Protein AF-E0D4A3-F1 (afdb_monomer_lite)

Radius of gyration: 27.02 Å; chains: 1; bounding box: 74×38×60 Å

Organism: Pseudomonas putida (NCBI:txid303)

Sequence (222 aa):
MMAALLAGIVIAAAGAGDAGIAAIAGTQAAAIQEQRRFSRQNEQEADRIGILNLEKAGYDPRSMPTMFERLGRQYRFDAKPPEFLLTHPVTESRIADTRNRAEQAPQGGIEDTLRYQLIRTRVQLIYEETPGLGAKRFRALLEENPKNDAARYGLAIAQIKGGQLNEARENLKPLLAKAPNEIIYNLAQVDLDITNNRLPDAQSRVDRMLTQYPGNYPLNQV

Foldseek 3Di:
DVVQLVVLVVCCVVVPVVSSVVSNVVVVVVVVVVVVVVLVVVLLVCLVVVLVVCVVVQAQLLLVLVVLVVLCVVCVPPPDRPPCCVSNPRDPVSSVSSNVVSVVGDPDGDHDDLVNLLVVLVVVVVPDPQLVVQLVVLVVVCVVPVPNLSSLSSNLLSCLVVVVLVSSCVSLVVVCVVPVLPVSSLLSVLSSCVSVVVNVVSVVSLVVNCVVVVPDPSSVVD

InterPro domains:
  IPR001915 Peptidase M48 [PF01435] (7-101)
  IPR011990 Tetratricopeptide-like helical domain superfamily [G3DSA:1.25.40.10] (134-221)
  IPR011990 Tetratricopeptide-like helical domain superfamily [SSF48452] (137-217)
  IPR051156 Mitochondrial and Outer Membrane Metalloprotease [PTHR22726] (16-105)

Structure (mmCIF, N/CA/C/O backbone):
data_AF-E0D4A3-F1
#
_entry.id   AF-E0D4A3-F1
#
loop_
_atom_site.group_PDB
_atom_site.id
_atom_site.type_symbol
_atom_site.label_atom_id
_atom_site.label_alt_id
_atom_site.label_comp_id
_atom_site.label_asym_id
_atom_site.label_entity_id
_atom_site.label_seq_id
_atom_site.pdbx_PDB_ins_code
_atom_site.Cartn_x
_atom_site.Cartn_y
_atom_site.Cartn_z
_atom_site.occupancy
_atom_site.B_iso_or_equiv
_atom_site.auth_seq_id
_atom_site.auth_comp_id
_atom_site.auth_asym_id
_atom_site.auth_atom_id
_atom_site.pdbx_PDB_model_num
ATOM 1 N N . MET A 1 1 ? 30.315 -17.701 -29.530 1.00 60.03 1 MET A N 1
ATOM 2 C CA . MET A 1 1 ? 31.396 -17.512 -28.534 1.00 60.03 1 MET A CA 1
ATOM 3 C C . MET A 1 1 ? 32.562 -18.471 -28.739 1.00 60.03 1 MET A C 1
ATOM 5 O O . MET A 1 1 ? 33.635 -17.977 -29.039 1.00 60.03 1 MET A O 1
ATOM 9 N N . MET A 1 2 ? 32.370 -19.796 -28.662 1.00 59.16 2 MET A N 1
ATOM 10 C CA . MET A 1 2 ? 33.451 -20.798 -28.798 1.00 59.16 2 MET A CA 1
ATOM 11 C C . MET A 1 2 ? 34.352 -20.596 -30.031 1.00 59.16 2 MET A C 1
ATOM 13 O O . MET A 1 2 ? 35.559 -20.468 -29.882 1.00 59.16 2 MET A O 1
ATOM 17 N N . ALA A 1 3 ? 33.784 -20.466 -31.235 1.00 63.41 3 ALA A N 1
ATOM 18 C CA . ALA A 1 3 ? 34.570 -20.280 -32.463 1.00 63.41 3 ALA A CA 1
ATOM 19 C C . ALA A 1 3 ? 35.391 -18.973 -32.488 1.00 63.41 3 ALA A C 1
ATOM 21 O O . ALA A 1 3 ? 36.498 -18.944 -33.015 1.00 63.41 3 ALA A O 1
ATOM 22 N N . ALA A 1 4 ? 34.871 -17.900 -31.886 1.00 60.81 4 ALA A N 1
ATOM 23 C CA . ALA A 1 4 ? 35.531 -16.595 -31.865 1.00 60.81 4 ALA A CA 1
ATOM 24 C C . ALA A 1 4 ? 36.626 -16.514 -30.781 1.00 60.81 4 ALA A C 1
ATOM 26 O O . ALA A 1 4 ? 37.665 -15.899 -30.999 1.00 60.81 4 ALA A O 1
ATOM 27 N N . LEU A 1 5 ? 36.426 -17.202 -29.650 1.00 64.06 5 LEU A N 1
ATOM 28 C CA . LEU A 1 5 ? 37.450 -17.427 -28.623 1.00 64.06 5 LEU A CA 1
ATOM 29 C C . LEU A 1 5 ? 38.605 -18.275 -29.167 1.00 64.06 5 LEU A C 1
ATOM 31 O O . LEU A 1 5 ? 39.764 -17.913 -28.992 1.00 64.06 5 LEU A O 1
ATOM 35 N N . LEU A 1 6 ? 38.292 -19.357 -29.886 1.00 64.12 6 LEU A N 1
ATOM 36 C CA . LEU A 1 6 ? 39.290 -20.211 -30.534 1.00 64.12 6 LEU A CA 1
ATOM 37 C C . LEU A 1 6 ? 40.095 -19.442 -31.590 1.00 64.12 6 LEU A C 1
ATOM 39 O O . LEU A 1 6 ? 41.318 -19.537 -31.604 1.00 64.12 6 LEU A O 1
ATOM 43 N N . ALA A 1 7 ? 39.441 -18.617 -32.414 1.00 63.53 7 ALA A N 1
ATOM 44 C CA . ALA A 1 7 ? 40.128 -17.747 -33.369 1.00 63.53 7 ALA A CA 1
ATOM 45 C C . ALA A 1 7 ? 41.047 -16.718 -32.677 1.00 63.53 7 ALA A C 1
ATOM 47 O O . ALA A 1 7 ? 42.171 -16.502 -33.127 1.00 63.53 7 ALA A O 1
ATOM 48 N N . GLY A 1 8 ? 40.613 -16.128 -31.555 1.00 60.53 8 GLY A N 1
ATOM 49 C CA . GLY A 1 8 ? 41.430 -15.203 -30.760 1.00 60.53 8 GLY A CA 1
ATOM 50 C C . GLY A 1 8 ? 42.669 -15.859 -30.137 1.00 60.53 8 GLY A C 1
ATOM 51 O O . GLY A 1 8 ? 43.749 -15.271 -30.157 1.00 60.53 8 GLY A O 1
ATOM 52 N N . ILE A 1 9 ? 42.541 -17.101 -29.658 1.00 64.50 9 ILE A N 1
ATOM 53 C CA . ILE A 1 9 ? 43.657 -17.898 -29.118 1.00 64.50 9 ILE A CA 1
ATOM 54 C C . ILE A 1 9 ? 44.675 -18.243 -30.218 1.00 64.50 9 ILE A C 1
ATOM 56 O O . ILE A 1 9 ? 45.879 -18.147 -29.992 1.00 64.50 9 ILE A O 1
ATOM 60 N N . VAL A 1 10 ? 44.210 -18.589 -31.423 1.00 65.88 10 VAL A N 1
ATOM 61 C CA . VAL A 1 10 ? 45.083 -18.898 -32.571 1.00 65.88 10 VAL A CA 1
ATOM 62 C C . VAL A 1 10 ? 45.881 -17.667 -33.027 1.00 65.88 10 VAL A C 1
ATOM 64 O O . VAL A 1 10 ? 47.073 -17.784 -33.301 1.00 65.88 10 VAL A O 1
ATOM 67 N N . ILE A 1 11 ? 45.268 -16.478 -33.047 1.00 62.22 11 ILE A N 1
ATOM 68 C CA . ILE A 1 11 ? 45.948 -15.213 -33.391 1.00 62.22 11 ILE A CA 1
ATOM 69 C C . ILE A 1 11 ? 46.976 -14.819 -32.315 1.00 62.22 11 ILE A C 1
ATOM 71 O O . ILE A 1 11 ? 48.071 -14.369 -32.650 1.00 62.22 11 ILE A O 1
ATOM 75 N N . ALA A 1 12 ? 46.662 -15.043 -31.032 1.00 59.94 12 ALA A N 1
ATOM 76 C CA . ALA A 1 12 ? 47.594 -14.814 -29.924 1.00 59.94 12 ALA A CA 1
ATOM 77 C C . ALA A 1 12 ? 48.830 -15.731 -30.006 1.00 59.94 12 ALA A C 1
ATOM 79 O O . ALA A 1 12 ? 49.953 -15.285 -29.777 1.00 59.94 12 ALA A O 1
ATOM 80 N N . ALA A 1 13 ? 48.628 -17.002 -30.374 1.00 62.53 13 ALA A N 1
ATOM 81 C CA . ALA A 1 13 ? 49.691 -17.997 -30.512 1.00 62.53 13 ALA A CA 1
ATOM 82 C C . ALA A 1 13 ? 50.597 -17.767 -31.740 1.00 62.53 13 ALA A C 1
ATOM 84 O O . ALA A 1 13 ? 51.734 -18.233 -31.752 1.00 62.53 13 ALA A O 1
ATOM 85 N N . ALA A 1 14 ? 50.132 -17.023 -32.751 1.00 67.38 14 ALA A N 1
ATOM 86 C CA . ALA A 1 14 ? 50.875 -16.716 -33.978 1.00 67.38 14 ALA A CA 1
ATOM 87 C C . ALA A 1 14 ? 51.889 -15.554 -33.842 1.00 67.38 14 ALA A C 1
ATOM 89 O O . ALA A 1 14 ? 52.404 -15.065 -34.845 1.00 67.38 14 ALA A O 1
ATOM 90 N N . GLY A 1 15 ? 52.184 -15.096 -32.618 1.00 55.50 15 GLY A N 1
ATOM 91 C CA . GLY A 1 15 ? 53.182 -14.049 -32.347 1.00 55.50 15 GLY A CA 1
ATOM 92 C C . GLY A 1 15 ? 52.637 -12.617 -32.336 1.00 55.50 15 GLY A C 1
ATOM 93 O O . GLY A 1 15 ? 53.393 -11.679 -32.099 1.00 55.50 15 GLY A O 1
ATOM 94 N N . ALA A 1 16 ? 51.328 -12.435 -32.524 1.00 60.81 16 ALA A N 1
ATOM 95 C CA . ALA A 1 16 ? 50.646 -11.147 -32.421 1.00 60.81 16 ALA A CA 1
ATOM 96 C C . ALA A 1 16 ? 49.893 -11.043 -31.080 1.00 60.81 16 ALA A C 1
ATOM 98 O O . ALA A 1 16 ? 48.663 -10.968 -31.050 1.00 60.81 16 ALA A O 1
ATOM 99 N N . GLY A 1 17 ? 50.632 -11.078 -29.963 1.00 62.56 17 GLY A N 1
ATOM 100 C CA . GLY A 1 17 ? 50.074 -11.124 -28.601 1.00 62.56 17 GLY A CA 1
ATOM 101 C C . GLY A 1 17 ? 49.025 -10.039 -28.329 1.00 62.56 17 GLY A C 1
ATOM 102 O O . GLY A 1 17 ? 47.932 -10.347 -27.854 1.00 62.56 17 GLY A O 1
ATOM 103 N N . ASP A 1 18 ? 49.297 -8.802 -28.749 1.00 67.88 18 ASP A N 1
ATOM 104 C CA . ASP A 1 18 ? 48.366 -7.676 -28.594 1.00 67.88 18 ASP A CA 1
ATOM 105 C C . ASP A 1 18 ? 47.103 -7.828 -29.461 1.00 67.88 18 ASP A C 1
ATOM 107 O O . ASP A 1 18 ? 45.998 -7.512 -29.018 1.00 67.88 18 ASP A O 1
ATOM 111 N N . ALA A 1 19 ? 47.231 -8.378 -30.675 1.00 67.00 19 ALA A N 1
ATOM 112 C CA . ALA A 1 19 ? 46.098 -8.619 -31.572 1.00 67.00 19 ALA A CA 1
ATOM 113 C C . ALA A 1 19 ? 45.211 -9.779 -31.085 1.00 67.00 19 ALA A C 1
ATOM 115 O O . ALA A 1 19 ? 43.986 -9.723 -31.205 1.00 67.00 19 ALA A O 1
ATOM 116 N N . GLY A 1 20 ? 45.813 -10.811 -30.491 1.00 66.81 20 GLY A N 1
ATOM 117 C CA . GLY A 1 20 ? 45.099 -11.921 -29.865 1.00 66.81 20 GLY A CA 1
ATOM 118 C C . GLY A 1 20 ? 44.336 -11.504 -28.605 1.00 66.81 20 GLY A C 1
ATOM 119 O O . GLY A 1 20 ? 43.162 -11.848 -28.452 1.00 66.81 20 GLY A O 1
ATOM 120 N N . ILE A 1 21 ? 44.955 -10.690 -27.739 1.00 73.94 21 ILE A N 1
ATOM 121 C CA . ILE A 1 21 ? 44.292 -10.103 -26.562 1.00 73.94 21 ILE A CA 1
ATOM 122 C C . ILE A 1 21 ? 43.148 -9.176 -26.995 1.00 73.94 21 ILE A C 1
ATOM 124 O O . ILE A 1 21 ? 42.049 -9.271 -26.447 1.00 73.94 21 ILE A O 1
ATOM 128 N N . ALA A 1 22 ? 43.353 -8.338 -28.017 1.00 74.50 22 ALA A N 1
ATOM 129 C CA . ALA A 1 22 ? 42.305 -7.478 -28.567 1.00 74.50 22 ALA A CA 1
ATOM 130 C C . ALA A 1 22 ? 41.132 -8.283 -29.157 1.00 74.50 22 ALA A C 1
ATOM 132 O O . ALA A 1 22 ? 39.973 -7.927 -28.940 1.00 74.50 22 ALA A O 1
ATOM 133 N N . ALA A 1 23 ? 41.400 -9.402 -29.839 1.00 75.75 23 ALA A N 1
ATOM 134 C CA . ALA A 1 23 ? 40.361 -10.295 -30.350 1.00 75.75 23 ALA A CA 1
ATOM 135 C C . ALA A 1 23 ? 39.565 -10.972 -29.215 1.00 75.75 23 ALA A C 1
ATOM 137 O O . ALA A 1 23 ? 38.334 -11.037 -29.263 1.00 75.75 23 ALA A O 1
ATOM 138 N N . ILE A 1 24 ? 40.232 -11.428 -28.152 1.00 76.81 24 ILE A N 1
ATOM 139 C CA . ILE A 1 24 ? 39.567 -12.020 -26.979 1.00 76.81 24 ILE A CA 1
ATOM 140 C C . ILE A 1 24 ? 38.740 -10.966 -26.223 1.00 76.81 24 ILE A C 1
ATOM 142 O O . ILE A 1 24 ? 37.591 -11.220 -25.861 1.00 76.81 24 ILE A O 1
ATOM 146 N N . ALA A 1 25 ? 39.273 -9.760 -26.021 1.00 80.75 25 ALA A N 1
ATOM 147 C CA . ALA A 1 25 ? 38.533 -8.658 -25.408 1.00 80.75 25 ALA A CA 1
ATOM 148 C C . ALA A 1 25 ? 37.323 -8.242 -26.264 1.00 80.75 25 ALA A C 1
ATOM 150 O O . ALA A 1 25 ? 36.222 -8.074 -25.741 1.00 80.75 25 ALA A O 1
ATOM 151 N N . GLY A 1 26 ? 37.495 -8.154 -27.586 1.00 81.75 26 GLY A N 1
ATOM 152 C CA . GLY A 1 26 ? 36.428 -7.821 -28.530 1.00 81.75 26 GLY A CA 1
ATOM 153 C C . GLY A 1 26 ? 35.308 -8.863 -28.561 1.00 81.75 26 GLY A C 1
ATOM 154 O O . GLY A 1 26 ? 34.131 -8.507 -28.583 1.00 81.75 26 GLY A O 1
ATOM 155 N N . THR A 1 27 ? 35.644 -10.153 -28.495 1.00 80.62 27 THR A N 1
ATOM 156 C CA . THR A 1 27 ? 34.644 -11.236 -28.466 1.00 80.62 27 THR A CA 1
ATOM 157 C C . THR A 1 27 ? 33.882 -11.301 -27.146 1.00 80.62 27 THR A C 1
ATOM 159 O O . THR A 1 27 ? 32.666 -11.503 -27.164 1.00 80.62 27 THR A O 1
ATOM 162 N N . GLN A 1 28 ? 34.549 -11.066 -26.012 1.00 81.25 28 GLN A N 1
ATOM 163 C CA . GLN A 1 28 ? 33.883 -10.927 -24.713 1.00 81.25 28 GLN A CA 1
ATOM 164 C C . GLN A 1 28 ? 32.967 -9.700 -24.679 1.00 81.25 28 GLN A C 1
ATOM 166 O O . GLN A 1 28 ? 31.809 -9.806 -24.274 1.00 81.25 28 GLN A O 1
ATOM 171 N N . ALA A 1 29 ? 33.441 -8.553 -25.174 1.00 80.19 29 ALA A N 1
ATOM 172 C CA . ALA A 1 29 ? 32.635 -7.341 -25.281 1.00 80.19 29 ALA A CA 1
ATOM 173 C C . ALA A 1 29 ? 31.398 -7.559 -26.168 1.00 80.19 29 ALA A C 1
ATOM 175 O O . ALA A 1 29 ? 30.297 -7.153 -25.793 1.00 80.19 29 ALA A O 1
ATOM 176 N N . ALA A 1 30 ? 31.547 -8.255 -27.300 1.00 80.75 30 ALA A N 1
ATOM 177 C CA . ALA A 1 30 ? 30.435 -8.608 -28.178 1.00 80.75 30 ALA A CA 1
ATOM 178 C C . ALA A 1 30 ? 29.425 -9.545 -27.495 1.00 80.75 30 ALA A C 1
ATOM 180 O O . ALA A 1 30 ? 28.220 -9.335 -27.616 1.00 80.75 30 ALA A O 1
ATOM 181 N N . ALA A 1 31 ? 29.891 -10.539 -26.732 1.00 77.88 31 ALA A N 1
ATOM 182 C CA . ALA A 1 31 ? 29.017 -11.449 -25.993 1.00 77.88 31 ALA A CA 1
ATOM 183 C C . ALA A 1 31 ? 28.212 -10.727 -24.898 1.00 77.88 31 ALA A C 1
ATOM 185 O O . ALA A 1 31 ? 26.998 -10.910 -24.806 1.00 77.88 31 ALA A O 1
ATOM 186 N N . ILE A 1 32 ? 28.861 -9.853 -24.121 1.00 79.00 32 ILE A N 1
ATOM 187 C CA . ILE A 1 32 ? 28.196 -9.015 -23.110 1.00 79.00 32 ILE A CA 1
ATOM 188 C C . ILE A 1 32 ? 27.185 -8.079 -23.781 1.00 79.00 32 ILE A C 1
ATOM 190 O O . ILE A 1 32 ? 26.065 -7.901 -23.298 1.00 79.00 32 ILE A O 1
ATOM 194 N N . GLN A 1 33 ? 27.559 -7.469 -24.906 1.00 74.69 33 GLN A N 1
ATOM 195 C CA . GLN A 1 33 ? 26.675 -6.583 -25.653 1.00 74.69 33 GLN A CA 1
ATOM 196 C C . GLN A 1 33 ? 25.423 -7.311 -26.148 1.00 74.69 33 GLN A C 1
ATOM 198 O O . GLN A 1 33 ? 24.321 -6.767 -26.036 1.00 74.69 33 GLN A O 1
ATOM 203 N N . GLU A 1 34 ? 25.587 -8.531 -26.649 1.00 72.00 34 GLU A N 1
ATOM 204 C CA . GLU A 1 34 ? 24.488 -9.351 -27.140 1.00 72.00 34 GLU A CA 1
ATOM 205 C C . GLU A 1 34 ? 23.569 -9.804 -25.995 1.00 72.00 34 GLU A C 1
ATOM 207 O O . GLU A 1 34 ? 22.353 -9.648 -26.088 1.00 72.00 34 GLU A O 1
ATOM 212 N N . GLN A 1 35 ? 24.124 -10.227 -24.854 1.00 75.75 35 GLN A N 1
ATOM 213 C CA . GLN A 1 35 ? 23.338 -10.539 -23.654 1.00 75.75 35 GLN A CA 1
ATOM 214 C C . GLN A 1 35 ? 22.497 -9.338 -23.191 1.00 75.75 35 GLN A C 1
ATOM 216 O O . GLN A 1 35 ? 21.303 -9.473 -22.913 1.00 75.75 35 GLN A O 1
ATOM 221 N N . ARG A 1 36 ? 23.089 -8.135 -23.161 1.00 77.12 36 ARG A N 1
ATOM 222 C CA . ARG A 1 36 ? 22.357 -6.901 -22.830 1.00 77.12 36 ARG A CA 1
ATOM 223 C C . ARG A 1 36 ? 21.273 -6.577 -23.858 1.00 77.12 36 ARG A C 1
ATOM 225 O O . ARG A 1 36 ? 20.242 -6.015 -23.497 1.00 77.12 36 ARG A O 1
ATOM 232 N N . ARG A 1 37 ? 21.491 -6.887 -25.139 1.00 68.56 37 ARG A N 1
ATOM 233 C CA . ARG A 1 37 ? 20.500 -6.678 -26.202 1.00 68.56 37 ARG A CA 1
ATOM 234 C C . ARG A 1 37 ? 19.301 -7.611 -26.043 1.00 68.56 37 ARG A C 1
ATOM 236 O O . ARG A 1 37 ? 18.180 -7.113 -26.098 1.00 68.56 37 ARG A O 1
ATOM 243 N N . PHE A 1 38 ? 19.532 -8.902 -25.799 1.00 67.88 38 PHE A N 1
ATOM 244 C CA . PHE A 1 38 ? 18.464 -9.866 -25.514 1.00 67.88 38 PHE A CA 1
ATOM 245 C C . PHE A 1 38 ? 17.650 -9.455 -24.285 1.00 67.88 38 PHE A C 1
ATOM 247 O O . PHE A 1 38 ? 16.428 -9.420 -24.350 1.00 67.88 38 PHE A O 1
ATOM 254 N N . SER A 1 39 ? 18.314 -9.033 -23.203 1.00 81.38 39 SER A N 1
ATOM 255 C CA . SER A 1 39 ? 17.634 -8.495 -22.017 1.00 81.38 39 SER A CA 1
ATOM 256 C C . SER A 1 39 ? 16.729 -7.302 -22.361 1.00 81.38 39 SER A C 1
ATOM 258 O O . SER A 1 39 ? 15.566 -7.301 -21.977 1.00 81.38 39 SER A O 1
ATOM 260 N N . ARG A 1 40 ? 17.188 -6.339 -23.176 1.00 82.25 40 ARG A N 1
ATOM 261 C CA . ARG A 1 40 ? 16.340 -5.210 -23.609 1.00 82.25 40 ARG A CA 1
ATOM 262 C C . ARG A 1 40 ? 15.137 -5.634 -24.458 1.00 82.25 40 ARG A C 1
ATOM 264 O O . ARG A 1 40 ? 14.075 -5.043 -24.306 1.00 82.25 40 ARG A O 1
ATOM 271 N N . GLN A 1 41 ? 15.294 -6.615 -25.348 1.00 85.50 41 GLN A N 1
ATOM 272 C CA . GLN A 1 41 ? 14.173 -7.149 -26.135 1.00 85.50 41 GLN A CA 1
ATOM 273 C C . GLN A 1 41 ? 13.149 -7.852 -25.239 1.00 85.50 41 GLN A C 1
ATOM 275 O O . GLN A 1 41 ? 11.949 -7.675 -25.431 1.00 85.50 41 GLN A O 1
ATOM 280 N N . ASN A 1 42 ? 13.619 -8.580 -24.224 1.00 89.81 42 ASN A N 1
ATOM 281 C CA . ASN A 1 42 ? 12.752 -9.217 -23.238 1.00 89.81 42 ASN A CA 1
ATOM 282 C C . ASN A 1 42 ? 11.967 -8.180 -22.425 1.00 89.81 42 ASN A C 1
ATOM 284 O O . ASN A 1 42 ? 10.766 -8.354 -22.253 1.00 89.81 42 ASN A O 1
ATOM 288 N N . GLU A 1 43 ? 12.604 -7.084 -21.989 1.00 91.69 43 GLU A N 1
ATOM 289 C CA . GLU A 1 43 ? 11.898 -5.988 -21.306 1.00 91.69 43 GLU A CA 1
ATOM 290 C C . GLU A 1 43 ? 10.815 -5.369 -22.188 1.00 91.69 43 GLU A C 1
ATOM 292 O O . GLU A 1 43 ? 9.709 -5.137 -21.721 1.00 91.69 43 GLU A O 1
ATOM 297 N N . GLN A 1 44 ? 11.110 -5.123 -23.467 1.00 91.25 44 GLN A N 1
ATOM 298 C CA . GLN A 1 44 ? 10.144 -4.531 -24.397 1.00 91.25 44 GLN A CA 1
ATOM 299 C C . GLN A 1 44 ? 8.925 -5.428 -24.609 1.00 91.25 44 GLN A C 1
ATOM 301 O O . GLN A 1 44 ? 7.794 -4.941 -24.623 1.00 91.25 44 GLN A O 1
ATOM 306 N N . GLU A 1 45 ? 9.140 -6.734 -24.767 1.00 93.75 45 GLU A N 1
ATOM 307 C CA . GLU A 1 45 ? 8.031 -7.670 -24.925 1.00 93.75 45 GLU A CA 1
ATOM 308 C C . GLU A 1 45 ? 7.247 -7.831 -23.617 1.00 93.75 45 GLU A C 1
ATOM 310 O O . GLU A 1 45 ? 6.016 -7.816 -23.633 1.00 93.75 45 GLU A O 1
ATOM 315 N N . ALA A 1 46 ? 7.933 -7.893 -22.473 1.00 94.94 46 ALA A N 1
ATOM 316 C CA . ALA A 1 46 ? 7.289 -7.918 -21.164 1.00 94.94 46 ALA A CA 1
ATOM 317 C C . ALA A 1 46 ? 6.442 -6.659 -20.925 1.00 94.94 46 ALA A C 1
ATOM 319 O O . ALA A 1 46 ? 5.296 -6.770 -20.492 1.00 94.94 46 ALA A O 1
ATOM 320 N N . ASP A 1 47 ? 6.961 -5.479 -21.268 1.00 96.12 47 ASP A N 1
ATOM 321 C CA . ASP A 1 47 ? 6.258 -4.204 -21.144 1.00 96.12 47 ASP A CA 1
ATOM 322 C C . ASP A 1 47 ? 5.017 -4.162 -22.045 1.00 96.12 47 ASP A C 1
ATOM 324 O O . ASP A 1 47 ? 3.928 -3.770 -21.616 1.00 96.12 47 ASP A O 1
ATOM 328 N N . ARG A 1 48 ? 5.151 -4.640 -23.287 1.00 94.31 48 ARG A N 1
ATOM 329 C CA . ARG A 1 48 ? 4.045 -4.737 -24.244 1.00 94.31 48 ARG A CA 1
ATOM 330 C C . ARG A 1 48 ? 2.928 -5.643 -23.731 1.00 94.31 48 ARG A C 1
ATOM 332 O O . ARG A 1 48 ? 1.764 -5.245 -23.750 1.00 94.31 48 ARG A O 1
ATOM 339 N N . ILE A 1 49 ? 3.265 -6.858 -23.304 1.00 96.75 49 ILE A N 1
ATOM 340 C CA . ILE A 1 49 ? 2.285 -7.814 -22.777 1.00 96.75 49 ILE A CA 1
ATOM 341 C C . ILE A 1 49 ? 1.702 -7.310 -21.450 1.00 96.75 49 ILE A C 1
ATOM 343 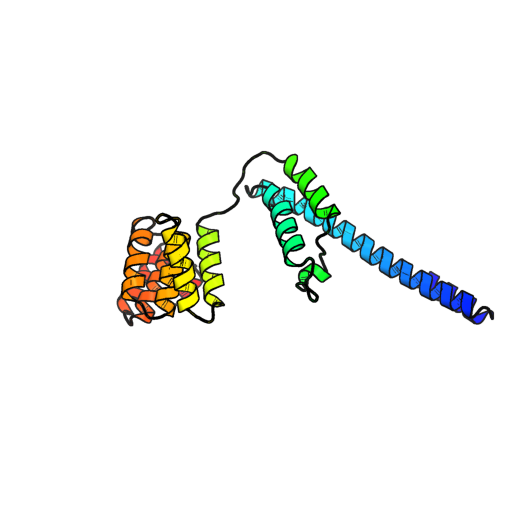O O . ILE A 1 49 ? 0.506 -7.468 -21.208 1.00 96.75 49 ILE A O 1
ATOM 347 N N . GLY A 1 50 ? 2.509 -6.644 -20.623 1.00 96.00 50 GLY A N 1
ATOM 348 C CA . GLY A 1 50 ? 2.090 -6.028 -19.366 1.00 96.00 50 GLY A CA 1
ATOM 349 C C . GLY A 1 50 ? 0.976 -4.999 -19.549 1.00 96.00 50 GLY A C 1
ATOM 350 O O . GLY A 1 50 ? -0.051 -5.098 -18.882 1.00 96.00 50 GLY A O 1
ATOM 351 N N . ILE A 1 51 ? 1.127 -4.073 -20.501 1.00 95.94 51 ILE A N 1
ATOM 352 C CA . ILE A 1 51 ? 0.098 -3.071 -20.837 1.00 95.94 51 ILE A CA 1
ATOM 353 C C . ILE A 1 51 ? -1.213 -3.738 -21.265 1.00 95.94 51 ILE A C 1
ATOM 355 O O . ILE A 1 51 ? -2.276 -3.390 -20.755 1.00 95.94 51 ILE A O 1
ATOM 359 N N . LEU A 1 52 ? -1.137 -4.735 -22.152 1.00 95.19 52 LEU A N 1
ATOM 360 C CA . LEU A 1 52 ? -2.320 -5.466 -22.617 1.00 95.19 52 LEU A CA 1
ATOM 361 C C . LEU A 1 52 ? -3.015 -6.215 -21.474 1.00 95.19 52 LEU A C 1
ATOM 363 O O . LEU A 1 52 ? -4.239 -6.324 -21.450 1.00 95.19 52 LEU A O 1
ATOM 367 N N . ASN A 1 53 ? -2.248 -6.750 -20.526 1.00 96.69 53 ASN A N 1
ATOM 368 C CA . ASN A 1 53 ? -2.801 -7.429 -19.361 1.00 96.69 53 ASN A CA 1
ATOM 369 C C . ASN A 1 53 ? -3.459 -6.449 -18.384 1.00 96.69 53 ASN A C 1
ATOM 371 O O . ASN A 1 53 ? -4.513 -6.777 -17.845 1.00 96.69 53 ASN A O 1
ATOM 375 N N . LEU A 1 54 ? -2.881 -5.259 -18.179 1.00 95.62 54 LEU A N 1
ATOM 376 C CA . LEU A 1 54 ? -3.494 -4.203 -17.367 1.00 95.62 54 LEU A CA 1
ATOM 377 C C . LEU A 1 54 ? -4.847 -3.786 -17.941 1.00 95.62 54 LEU A C 1
ATOM 379 O O . LEU A 1 54 ? -5.839 -3.786 -17.213 1.00 95.62 54 LEU A O 1
ATOM 383 N N . GLU A 1 55 ? -4.894 -3.538 -19.250 1.00 94.88 55 GLU A N 1
ATOM 384 C CA . GLU A 1 55 ? -6.126 -3.205 -19.966 1.00 94.88 55 GLU A CA 1
ATOM 385 C C . GLU A 1 55 ? -7.179 -4.312 -19.809 1.00 94.88 55 GLU A C 1
ATOM 387 O O . GLU A 1 55 ? -8.301 -4.055 -19.374 1.00 94.88 55 GLU A O 1
ATOM 392 N N . LYS A 1 56 ? -6.809 -5.570 -20.090 1.00 94.81 56 LYS A N 1
ATOM 393 C CA . LYS A 1 56 ? -7.717 -6.726 -19.970 1.00 94.81 56 LYS A CA 1
ATOM 394 C C . LYS A 1 56 ? -8.229 -6.947 -18.549 1.00 94.81 56 LYS A C 1
ATOM 396 O O . LYS A 1 56 ? -9.326 -7.470 -18.375 1.00 94.81 56 LYS A O 1
ATOM 401 N N . ALA A 1 57 ? -7.440 -6.582 -17.545 1.00 94.81 57 ALA A N 1
ATOM 402 C CA . ALA A 1 57 ? -7.823 -6.662 -16.142 1.00 94.81 57 ALA A CA 1
ATOM 403 C C . ALA A 1 57 ? -8.651 -5.447 -15.668 1.00 94.81 57 ALA A C 1
ATOM 405 O O . ALA A 1 57 ? -9.101 -5.437 -14.523 1.00 94.81 57 ALA A O 1
ATOM 406 N N . GLY A 1 58 ? -8.878 -4.448 -16.528 1.00 94.25 58 GLY A N 1
ATOM 407 C CA . GLY A 1 58 ? -9.669 -3.252 -16.226 1.00 94.25 58 GLY A CA 1
ATOM 408 C C . GLY A 1 58 ? -8.912 -2.157 -15.468 1.00 94.25 58 GLY A C 1
ATOM 409 O O . GLY A 1 58 ? -9.542 -1.234 -14.945 1.00 94.25 58 GLY A O 1
ATOM 410 N N . TYR A 1 59 ? -7.583 -2.242 -15.387 1.00 95.50 59 TYR A N 1
ATOM 411 C CA . TYR A 1 59 ? -6.735 -1.187 -14.827 1.00 95.50 59 TYR A CA 1
ATOM 412 C C . TYR A 1 59 ? -6.387 -0.149 -15.893 1.00 95.50 59 TYR A C 1
ATOM 414 O O . TYR A 1 59 ? -6.311 -0.490 -17.072 1.00 95.50 59 TYR A O 1
ATOM 422 N N . ASP A 1 60 ? -6.127 1.098 -15.486 1.00 95.94 60 ASP A N 1
ATOM 423 C CA . ASP A 1 60 ? -5.653 2.117 -16.431 1.00 95.94 60 ASP A CA 1
ATOM 424 C C . ASP A 1 60 ? -4.217 1.784 -16.885 1.00 95.94 60 ASP A C 1
ATOM 426 O O . ASP A 1 60 ? -3.291 1.816 -16.057 1.00 95.94 60 ASP A O 1
ATOM 430 N N . PRO A 1 61 ? -3.979 1.507 -18.183 1.00 96.62 61 PRO A N 1
ATOM 431 C CA . PRO A 1 61 ? -2.648 1.180 -18.687 1.00 96.62 61 PRO A CA 1
ATOM 432 C C . PRO A 1 61 ? -1.624 2.312 -18.509 1.00 96.62 61 PRO A C 1
ATOM 434 O O . PRO A 1 61 ? -0.420 2.048 -18.456 1.00 96.62 61 PRO A O 1
ATOM 437 N N . ARG A 1 62 ? -2.072 3.565 -18.339 1.00 95.75 62 ARG A N 1
ATOM 438 C CA . ARG A 1 62 ? -1.220 4.738 -18.050 1.00 95.75 62 ARG A CA 1
ATOM 439 C C . ARG A 1 62 ? -0.579 4.674 -16.660 1.00 95.75 62 ARG A C 1
ATOM 441 O O . ARG A 1 62 ? 0.416 5.360 -16.397 1.00 95.75 62 ARG A O 1
ATOM 448 N N . SER A 1 63 ? -1.065 3.794 -15.784 1.00 95.19 63 SER A N 1
ATOM 449 C CA . SER A 1 63 ? -0.454 3.529 -14.477 1.00 95.19 63 SER A CA 1
ATOM 450 C C . SER A 1 63 ? 0.949 2.922 -14.598 1.00 95.19 63 SER A C 1
ATOM 452 O O . SER A 1 63 ? 1.809 3.198 -13.761 1.00 95.19 63 SER A O 1
ATOM 454 N N . MET A 1 64 ? 1.221 2.144 -15.654 1.00 95.56 64 MET A N 1
ATOM 455 C CA . MET A 1 64 ? 2.526 1.509 -15.874 1.00 95.56 64 MET A CA 1
ATOM 456 C C . MET A 1 64 ? 3.661 2.513 -16.141 1.00 95.56 64 MET A C 1
ATOM 458 O O . MET A 1 64 ? 4.620 2.524 -15.364 1.00 95.56 64 MET A O 1
ATOM 462 N N . PRO A 1 65 ? 3.584 3.408 -17.151 1.00 96.12 65 PRO A N 1
ATOM 463 C CA . PRO A 1 65 ? 4.621 4.420 -17.353 1.00 96.12 65 PRO A CA 1
ATOM 464 C C . PRO A 1 65 ? 4.739 5.366 -16.150 1.00 96.12 65 PRO A C 1
ATOM 466 O O . PRO A 1 65 ? 5.845 5.764 -15.792 1.00 96.12 65 PRO A O 1
ATOM 469 N N . THR A 1 66 ? 3.633 5.668 -15.461 1.00 95.25 66 THR A N 1
ATOM 470 C CA . THR A 1 66 ? 3.652 6.467 -14.223 1.00 95.25 66 THR A CA 1
ATOM 471 C C . THR A 1 66 ? 4.452 5.778 -13.111 1.00 95.25 66 THR A C 1
ATOM 473 O O . THR A 1 66 ? 5.233 6.420 -12.402 1.00 95.25 66 THR A O 1
ATOM 476 N N . MET A 1 67 ? 4.295 4.461 -12.954 1.00 94.38 67 MET A N 1
ATOM 477 C CA . MET A 1 67 ? 5.067 3.653 -12.009 1.00 94.38 67 MET A CA 1
ATOM 478 C C . MET A 1 67 ? 6.556 3.626 -12.380 1.00 94.38 67 MET A C 1
ATOM 480 O O . MET A 1 67 ? 7.399 3.849 -11.507 1.00 94.38 67 MET A O 1
ATOM 484 N N . PHE A 1 68 ? 6.889 3.475 -13.663 1.00 95.00 68 PHE A N 1
ATOM 485 C CA . PHE A 1 68 ? 8.270 3.560 -14.147 1.00 95.00 68 PHE A CA 1
ATOM 486 C C . PHE A 1 68 ? 8.905 4.928 -13.897 1.00 95.00 68 PHE A C 1
ATOM 488 O O . PHE A 1 68 ? 10.040 5.000 -13.433 1.00 95.00 68 PHE A O 1
ATOM 495 N N . GLU A 1 69 ? 8.183 6.027 -14.099 1.00 94.88 69 GLU A N 1
ATOM 496 C CA . GLU A 1 69 ? 8.689 7.362 -13.766 1.00 94.88 69 GLU A CA 1
ATOM 497 C C . GLU A 1 69 ? 8.921 7.566 -12.272 1.00 94.88 69 GLU A C 1
ATOM 499 O O . GLU A 1 69 ? 9.853 8.269 -11.876 1.00 94.88 69 GLU A O 1
ATOM 504 N N . ARG A 1 70 ? 8.066 6.992 -11.419 1.00 93.56 70 ARG A N 1
ATOM 505 C CA . ARG A 1 70 ? 8.271 7.028 -9.965 1.00 93.56 70 ARG A CA 1
ATOM 506 C C . ARG A 1 70 ? 9.543 6.267 -9.590 1.00 93.56 70 ARG A C 1
ATOM 508 O O . ARG A 1 70 ? 10.372 6.834 -8.886 1.00 93.56 70 ARG A O 1
ATOM 515 N N . LEU A 1 71 ? 9.744 5.061 -10.125 1.00 91.25 71 LEU A N 1
ATOM 516 C CA . LEU A 1 71 ? 10.965 4.275 -9.911 1.00 91.25 71 LEU A CA 1
ATOM 517 C C . LEU A 1 71 ? 12.214 4.994 -10.429 1.00 91.25 71 LEU A C 1
ATOM 519 O O . LEU A 1 71 ? 13.196 5.129 -9.701 1.00 91.25 71 LEU A O 1
ATOM 523 N N . GLY A 1 72 ? 12.159 5.494 -11.664 1.00 90.56 72 GLY A N 1
ATOM 524 C CA . GLY A 1 72 ? 13.267 6.196 -12.300 1.00 90.56 72 GLY A CA 1
ATOM 525 C C . GLY A 1 72 ? 13.669 7.455 -11.538 1.00 90.56 72 GLY A C 1
ATOM 526 O O . GLY A 1 72 ? 14.856 7.724 -11.409 1.00 90.56 72 GLY A O 1
ATOM 527 N N . ARG A 1 73 ? 12.708 8.203 -10.978 1.00 91.56 73 ARG A N 1
ATOM 528 C CA . ARG A 1 73 ? 12.997 9.360 -10.115 1.00 91.56 73 ARG A CA 1
ATOM 529 C C . ARG A 1 73 ? 13.542 8.957 -8.752 1.00 91.56 73 ARG A C 1
ATOM 531 O O . ARG A 1 73 ? 14.486 9.587 -8.289 1.00 91.56 73 ARG A O 1
ATOM 538 N N . GLN A 1 74 ? 12.956 7.940 -8.124 1.00 90.56 74 GLN A N 1
ATOM 539 C CA . GLN A 1 74 ? 13.323 7.518 -6.774 1.00 90.56 74 GLN A CA 1
ATOM 540 C C . GLN A 1 74 ? 14.751 6.975 -6.710 1.00 90.56 74 GLN A C 1
ATOM 542 O O . GLN A 1 74 ? 15.481 7.322 -5.794 1.00 90.56 74 GLN A O 1
ATOM 547 N N . TYR A 1 75 ? 15.159 6.180 -7.700 1.00 88.06 75 TYR A N 1
ATOM 548 C CA . TYR A 1 75 ? 16.448 5.486 -7.686 1.00 88.06 75 TYR A CA 1
ATOM 549 C C . TYR A 1 75 ? 17.501 6.108 -8.612 1.00 88.06 75 TYR A C 1
ATOM 551 O O . TYR A 1 75 ? 18.564 5.524 -8.805 1.00 88.06 75 TYR A O 1
ATOM 559 N N . ARG A 1 76 ? 17.243 7.296 -9.185 1.00 82.06 76 ARG A N 1
ATOM 560 C CA . ARG A 1 76 ? 18.143 7.944 -10.162 1.00 82.06 76 ARG A CA 1
ATOM 561 C C . ARG A 1 76 ? 19.566 8.138 -9.642 1.00 82.06 76 ARG A C 1
ATOM 563 O O . ARG A 1 76 ? 20.517 8.045 -10.412 1.00 82.06 76 ARG A O 1
ATOM 570 N N . PHE A 1 77 ? 19.681 8.482 -8.363 1.00 85.06 77 PHE A N 1
ATOM 571 C CA . PHE A 1 77 ? 20.936 8.859 -7.713 1.00 85.06 77 PHE A CA 1
ATOM 572 C C . PHE A 1 77 ? 21.329 7.896 -6.590 1.00 85.06 77 PHE A C 1
ATOM 574 O O . PHE A 1 77 ? 22.306 8.142 -5.885 1.00 85.06 77 PHE A O 1
ATOM 581 N N . ASP A 1 78 ? 20.590 6.799 -6.429 1.00 85.12 78 ASP A N 1
ATOM 582 C CA . ASP A 1 78 ? 20.884 5.815 -5.399 1.00 85.12 78 ASP A CA 1
ATOM 583 C C . ASP A 1 78 ? 22.079 4.966 -5.829 1.00 85.12 78 ASP A C 1
ATOM 585 O O . ASP A 1 78 ? 22.059 4.296 -6.860 1.00 85.12 78 ASP A O 1
ATOM 589 N N . ALA A 1 79 ? 23.126 4.959 -5.001 1.00 79.94 79 ALA A N 1
ATOM 590 C CA . ALA A 1 79 ? 24.337 4.176 -5.253 1.00 79.94 79 ALA A CA 1
ATOM 591 C C . ALA A 1 79 ? 24.071 2.660 -5.291 1.00 79.94 79 ALA A C 1
ATOM 593 O O . ALA A 1 79 ? 24.840 1.903 -5.883 1.00 79.94 79 ALA A O 1
ATOM 594 N N . LYS A 1 80 ? 22.987 2.213 -4.648 1.00 87.00 80 LYS A N 1
ATOM 595 C CA . LYS A 1 80 ? 22.568 0.815 -4.598 1.00 87.00 80 LYS A CA 1
ATOM 596 C C . LYS A 1 80 ? 21.057 0.721 -4.845 1.00 87.00 80 LYS A C 1
ATOM 598 O O . LYS A 1 80 ? 20.294 0.692 -3.878 1.00 87.00 80 LYS A O 1
ATOM 603 N N . PRO A 1 81 ? 20.613 0.696 -6.114 1.00 86.62 81 PRO A N 1
ATOM 604 C CA . PRO A 1 81 ? 19.203 0.497 -6.421 1.00 86.62 81 PRO A CA 1
ATOM 605 C C . PRO A 1 81 ? 18.746 -0.912 -5.990 1.00 86.62 81 PRO A C 1
ATOM 607 O O . PRO A 1 81 ? 19.583 -1.802 -5.795 1.00 86.62 81 PRO A O 1
ATOM 610 N N . PRO A 1 82 ? 17.427 -1.146 -5.849 1.00 86.56 82 PRO A N 1
ATOM 611 C CA . PRO A 1 82 ? 16.869 -2.469 -5.604 1.00 86.56 82 PRO A CA 1
ATOM 612 C C . PRO A 1 82 ? 17.376 -3.496 -6.614 1.00 86.56 82 PRO A C 1
ATOM 614 O O . PRO A 1 82 ? 17.517 -3.190 -7.797 1.00 86.56 82 PRO A O 1
ATOM 617 N N . GLU A 1 83 ? 17.575 -4.732 -6.161 1.00 86.50 83 GLU A N 1
ATOM 618 C CA . GLU A 1 83 ? 18.124 -5.818 -6.983 1.00 86.50 83 GLU A CA 1
ATOM 619 C C . GLU A 1 83 ? 17.334 -6.041 -8.280 1.00 86.50 83 GLU A C 1
ATOM 621 O O . GLU A 1 83 ? 17.923 -6.223 -9.342 1.00 86.50 83 GLU A O 1
ATOM 626 N N . PHE A 1 84 ? 16.007 -5.906 -8.225 1.00 84.88 84 PHE A N 1
ATOM 627 C CA . PHE A 1 84 ? 15.149 -5.990 -9.406 1.00 84.88 84 PHE A CA 1
ATOM 628 C C . PHE A 1 84 ? 15.519 -4.976 -10.504 1.00 84.88 84 PHE A C 1
ATOM 630 O O . PHE A 1 84 ? 15.437 -5.303 -11.681 1.00 84.88 84 PHE A O 1
ATOM 637 N N . LEU A 1 85 ? 15.976 -3.765 -10.159 1.00 87.06 85 LEU A N 1
ATOM 638 C CA . LEU A 1 85 ? 16.388 -2.762 -11.152 1.00 87.06 85 LEU A CA 1
ATOM 639 C C . LEU A 1 85 ? 17.765 -3.052 -11.765 1.00 87.06 85 LEU A C 1
ATOM 641 O O . LEU A 1 85 ? 18.103 -2.466 -12.793 1.00 87.06 85 LEU A O 1
ATOM 645 N N . LEU A 1 86 ? 18.556 -3.947 -11.163 1.00 84.31 86 LEU A N 1
ATOM 646 C CA . LEU A 1 86 ? 19.823 -4.403 -11.738 1.00 84.31 86 LEU A CA 1
ATOM 647 C C . LEU A 1 86 ? 19.583 -5.357 -12.913 1.00 84.31 86 LEU A C 1
ATOM 649 O O . LEU A 1 86 ? 20.329 -5.323 -13.891 1.00 84.31 86 LE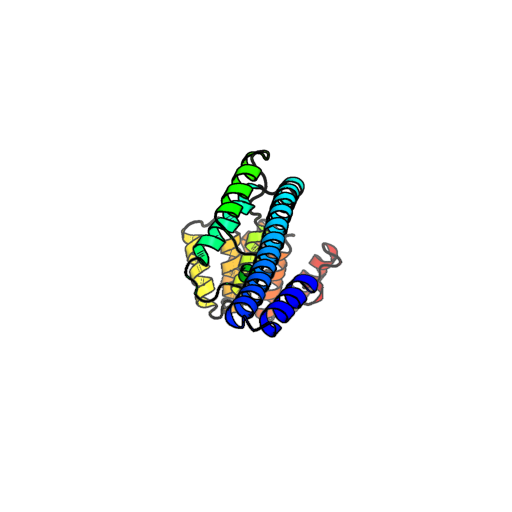U A O 1
ATOM 653 N N . THR A 1 87 ? 18.541 -6.189 -12.831 1.00 82.94 87 THR A N 1
ATOM 654 C CA . THR A 1 87 ? 18.153 -7.126 -13.896 1.00 82.94 87 THR A CA 1
ATOM 655 C C . THR A 1 87 ? 17.129 -6.532 -14.863 1.00 82.94 87 THR A C 1
ATOM 657 O O . THR A 1 87 ? 17.198 -6.812 -16.058 1.00 82.94 87 THR A O 1
ATOM 660 N N . HIS A 1 88 ? 16.242 -5.662 -14.376 1.00 88.25 88 HIS A N 1
ATOM 661 C CA . HIS A 1 88 ? 15.188 -4.992 -15.141 1.00 88.25 88 HIS A CA 1
ATOM 662 C C . HIS A 1 88 ? 15.327 -3.462 -15.030 1.00 88.25 88 HIS A C 1
ATOM 664 O O . HIS A 1 88 ? 14.530 -2.803 -14.355 1.00 88.25 88 HIS A O 1
ATOM 670 N N . PRO A 1 89 ? 16.340 -2.850 -15.671 1.00 86.81 89 PRO A N 1
ATOM 671 C CA . PRO A 1 89 ? 16.572 -1.417 -15.553 1.00 86.81 89 PRO A CA 1
ATOM 672 C C . PRO A 1 89 ? 15.428 -0.615 -16.178 1.00 86.81 89 PRO A C 1
ATOM 674 O O . PRO A 1 89 ? 15.006 -0.865 -17.312 1.00 86.81 89 PRO A O 1
ATOM 677 N N . VAL A 1 90 ? 14.953 0.399 -15.456 1.00 89.25 90 VAL A N 1
ATOM 678 C CA . VAL A 1 90 ? 13.984 1.367 -15.978 1.00 89.25 90 VAL A CA 1
ATOM 679 C C . VAL A 1 90 ? 14.745 2.452 -16.737 1.00 89.25 90 VAL A C 1
ATOM 681 O O . VAL A 1 90 ? 15.519 3.205 -16.150 1.00 89.25 90 VAL A O 1
ATOM 684 N N . THR A 1 91 ? 14.542 2.525 -18.052 1.00 89.50 91 THR A N 1
ATOM 685 C CA . THR A 1 91 ? 15.199 3.500 -18.936 1.00 89.50 91 THR A CA 1
ATOM 686 C C . THR A 1 91 ? 14.197 4.506 -19.491 1.00 89.50 91 THR A C 1
ATOM 688 O O . THR A 1 91 ? 13.006 4.218 -19.611 1.00 89.50 91 THR A O 1
ATOM 691 N N . GLU A 1 92 ? 14.682 5.674 -19.918 1.00 91.44 92 GLU A N 1
ATOM 692 C CA . GLU A 1 92 ? 13.844 6.683 -20.585 1.00 91.44 92 GLU A CA 1
ATOM 693 C C . GLU A 1 92 ? 13.166 6.127 -21.845 1.00 91.44 92 GLU A C 1
ATOM 695 O O . GLU A 1 92 ? 11.996 6.406 -22.095 1.00 91.44 92 GLU A O 1
ATOM 700 N N . SER A 1 93 ? 13.859 5.263 -22.597 1.00 92.25 93 SER A N 1
ATOM 701 C CA . SER A 1 93 ? 13.288 4.597 -23.771 1.00 92.25 93 SER A CA 1
ATOM 702 C C . SER A 1 93 ? 12.105 3.687 -23.429 1.00 92.25 93 SER A C 1
ATOM 704 O O . SER A 1 93 ? 11.133 3.668 -24.179 1.00 92.25 93 SER A O 1
ATOM 706 N N . ARG A 1 94 ? 12.150 2.970 -22.297 1.00 93.50 94 ARG A N 1
ATOM 707 C CA . ARG A 1 94 ? 11.030 2.140 -21.826 1.00 93.50 94 ARG A CA 1
ATOM 708 C C . ARG A 1 94 ? 9.855 2.994 -21.380 1.00 93.50 94 ARG A C 1
ATOM 710 O O . ARG A 1 94 ? 8.721 2.693 -21.733 1.00 93.50 94 ARG A O 1
ATOM 717 N N . ILE A 1 95 ? 10.117 4.081 -20.653 1.00 95.06 95 ILE A N 1
ATOM 718 C CA . ILE A 1 95 ? 9.071 5.026 -20.233 1.00 95.06 95 ILE A CA 1
ATOM 719 C C . ILE A 1 95 ? 8.378 5.624 -21.465 1.00 95.06 95 ILE A C 1
ATOM 721 O O . ILE A 1 95 ? 7.152 5.672 -21.516 1.00 95.06 95 ILE A O 1
ATOM 725 N N . ALA A 1 96 ? 9.145 6.034 -22.477 1.00 95.56 96 ALA A N 1
ATOM 726 C CA . ALA A 1 96 ? 8.594 6.597 -23.705 1.00 95.56 96 ALA A CA 1
ATOM 727 C C . ALA A 1 96 ? 7.784 5.567 -24.513 1.00 95.56 96 ALA A C 1
ATOM 729 O O . ALA A 1 96 ? 6.672 5.871 -24.940 1.00 95.56 96 ALA A O 1
ATOM 730 N N . ASP A 1 97 ? 8.301 4.346 -24.697 1.00 95.00 97 ASP A N 1
ATOM 731 C CA . ASP A 1 97 ? 7.589 3.280 -25.419 1.00 95.00 97 ASP A CA 1
ATOM 732 C C . ASP A 1 97 ? 6.297 2.868 -24.695 1.00 95.00 97 ASP A C 1
ATOM 734 O O . ASP A 1 97 ? 5.228 2.842 -25.307 1.00 95.00 97 ASP A O 1
ATOM 738 N N . THR A 1 98 ? 6.359 2.639 -23.379 1.00 95.94 98 THR A N 1
ATOM 739 C CA . THR A 1 98 ? 5.170 2.293 -22.582 1.00 95.94 98 THR A CA 1
ATOM 740 C C . THR A 1 98 ? 4.140 3.413 -22.553 1.00 95.94 98 THR A C 1
ATOM 742 O O . THR A 1 98 ? 2.951 3.130 -22.679 1.00 95.94 98 THR A O 1
ATOM 745 N N . ARG A 1 99 ? 4.560 4.682 -22.476 1.00 96.75 99 ARG A N 1
ATOM 746 C CA . ARG A 1 99 ? 3.653 5.832 -22.605 1.00 96.75 99 ARG A CA 1
ATOM 747 C C . ARG A 1 99 ? 2.964 5.861 -23.962 1.00 96.75 99 ARG A C 1
ATOM 749 O O . ARG A 1 99 ? 1.742 5.939 -24.012 1.00 96.75 99 ARG A O 1
ATOM 756 N N . ASN A 1 100 ? 3.723 5.747 -25.050 1.00 95.88 100 ASN A N 1
ATOM 757 C CA . ASN A 1 100 ? 3.163 5.771 -26.402 1.00 95.88 100 ASN A CA 1
ATOM 758 C C . ASN A 1 100 ? 2.135 4.655 -26.629 1.00 95.88 100 ASN A C 1
ATOM 760 O O . ASN A 1 100 ? 1.174 4.853 -27.368 1.00 95.88 100 ASN A O 1
ATOM 764 N N . ARG A 1 101 ? 2.331 3.486 -26.009 1.00 94.12 101 ARG A N 1
ATOM 765 C CA . ARG A 1 101 ? 1.377 2.368 -26.055 1.00 94.12 101 ARG A CA 1
ATOM 766 C C . ARG A 1 101 ? 0.159 2.609 -25.173 1.00 94.12 101 ARG A C 1
ATOM 768 O O . ARG A 1 101 ? -0.957 2.383 -25.622 1.00 94.12 101 ARG A O 1
ATOM 775 N N . ALA A 1 102 ? 0.365 3.070 -23.942 1.00 95.25 102 ALA A N 1
ATOM 776 C CA . ALA A 1 102 ? -0.720 3.335 -23.005 1.00 95.25 102 ALA A CA 1
ATOM 777 C C . ALA A 1 102 ? -1.693 4.399 -23.539 1.00 95.25 102 ALA A C 1
ATOM 779 O O . ALA A 1 102 ? -2.897 4.268 -23.349 1.00 95.25 102 ALA A O 1
ATOM 780 N N . GLU A 1 103 ? -1.200 5.403 -24.273 1.00 94.56 103 GLU A N 1
ATOM 781 C CA . GLU A 1 103 ? -2.066 6.414 -24.898 1.00 94.56 103 GLU A CA 1
ATOM 782 C C . GLU A 1 103 ? -2.913 5.888 -26.065 1.00 94.56 103 GLU A C 1
ATOM 784 O O . GLU A 1 103 ? -3.905 6.516 -26.427 1.00 94.56 103 GLU A O 1
ATOM 789 N N . GLN A 1 104 ? -2.567 4.731 -26.638 1.00 93.12 104 GLN A N 1
ATOM 790 C CA . GLN A 1 104 ? -3.392 4.062 -27.651 1.00 93.12 104 GLN A CA 1
ATOM 791 C C . GLN A 1 104 ? -4.513 3.224 -27.027 1.00 93.12 104 GLN A C 1
ATOM 793 O O . GLN A 1 104 ? -5.455 2.852 -27.726 1.00 93.12 104 GLN A O 1
ATOM 798 N N . ALA A 1 105 ? -4.413 2.910 -25.733 1.00 90.69 105 ALA A N 1
ATOM 799 C CA . ALA A 1 105 ? -5.442 2.169 -25.025 1.00 90.69 105 ALA A CA 1
ATOM 800 C C . ALA A 1 105 ? -6.650 3.072 -24.713 1.00 90.69 105 ALA A C 1
ATOM 802 O O . ALA A 1 105 ? -6.488 4.294 -24.550 1.00 90.69 105 ALA A O 1
ATOM 803 N N . PRO A 1 106 ? -7.859 2.491 -24.579 1.00 88.69 106 PRO A N 1
ATOM 804 C CA . PRO A 1 106 ? -9.037 3.223 -24.134 1.00 88.69 106 PRO A CA 1
ATOM 805 C C . PRO A 1 106 ? -8.752 4.069 -22.885 1.00 88.69 106 PRO A C 1
ATOM 807 O O . PRO A 1 106 ? -7.952 3.705 -22.018 1.00 88.69 106 PRO A O 1
ATOM 810 N N . GLN A 1 107 ? -9.379 5.241 -22.805 1.00 88.69 107 GLN A N 1
ATOM 811 C CA . GLN A 1 107 ? -9.272 6.074 -21.611 1.00 88.69 107 GLN A CA 1
ATOM 812 C C . GLN A 1 107 ? -10.054 5.467 -20.445 1.00 88.69 107 GLN A C 1
ATOM 814 O O . GLN A 1 107 ? -11.121 4.880 -20.636 1.00 88.69 107 GLN A O 1
ATOM 819 N N . GLY A 1 108 ? -9.536 5.680 -19.236 1.00 88.50 108 GLY A N 1
ATOM 820 C CA . GLY A 1 108 ? -10.120 5.194 -17.994 1.00 88.50 108 GLY A CA 1
ATOM 821 C C . GLY A 1 108 ? -9.518 3.871 -17.530 1.00 88.50 108 GLY A C 1
ATOM 822 O O . GLY A 1 108 ? -8.477 3.427 -18.006 1.00 88.50 108 GLY A O 1
ATOM 823 N N . GLY A 1 109 ? -10.193 3.255 -16.564 1.00 91.06 109 GLY A N 1
ATOM 824 C CA . GLY A 1 109 ? -9.701 2.090 -15.840 1.00 91.06 109 GLY A CA 1
ATOM 825 C C . GLY A 1 109 ? -9.547 2.387 -14.354 1.00 91.06 109 GLY A C 1
ATOM 826 O O . GLY A 1 109 ? -9.692 3.519 -13.891 1.00 91.06 109 GLY A O 1
ATOM 827 N N . ILE A 1 110 ? -9.313 1.334 -13.586 1.00 93.56 110 ILE A N 1
ATOM 828 C CA . ILE A 1 110 ? -9.082 1.436 -12.149 1.00 93.56 110 ILE A CA 1
ATOM 829 C C . ILE A 1 110 ? -7.616 1.829 -11.937 1.00 93.56 110 ILE A C 1
ATOM 831 O O . ILE A 1 110 ? -6.723 1.131 -12.409 1.00 93.56 110 ILE A O 1
ATOM 835 N N . GLU A 1 111 ? -7.359 2.922 -11.219 1.00 88.56 111 GLU A N 1
ATOM 836 C CA . GLU A 1 111 ? -6.005 3.264 -10.758 1.00 88.56 111 GLU A CA 1
ATOM 837 C C . GLU A 1 111 ? -5.757 2.692 -9.360 1.00 88.56 111 GLU A C 1
ATOM 839 O O . GLU A 1 111 ? -4.883 1.854 -9.164 1.00 88.56 111 GLU A O 1
ATOM 844 N N . ASP A 1 112 ? -6.596 3.084 -8.398 1.00 88.88 112 ASP A N 1
ATOM 845 C CA . ASP A 1 112 ? -6.503 2.662 -7.006 1.00 88.88 112 ASP A CA 1
ATOM 846 C C . ASP A 1 112 ? -7.865 2.202 -6.486 1.00 88.88 112 ASP A C 1
ATOM 848 O O . ASP A 1 112 ? -8.907 2.808 -6.739 1.00 88.88 112 ASP A O 1
ATOM 852 N N . THR A 1 113 ? -7.855 1.142 -5.680 1.00 92.81 113 THR A N 1
ATOM 853 C CA . THR A 1 113 ? -9.038 0.702 -4.929 1.00 92.81 113 THR A CA 1
ATOM 854 C C . THR A 1 113 ? -8.864 1.015 -3.451 1.00 92.81 113 THR A C 1
ATOM 856 O O . THR A 1 113 ? -7.749 0.994 -2.926 1.00 92.81 113 THR A O 1
ATOM 859 N N . LEU A 1 114 ? -9.973 1.229 -2.734 1.00 93.94 114 LEU A N 1
ATOM 860 C CA . LEU A 1 114 ? -9.926 1.352 -1.274 1.00 93.94 114 LEU A CA 1
ATOM 861 C C . LEU A 1 114 ? -9.227 0.136 -0.653 1.00 93.94 114 LEU A C 1
ATOM 863 O O . LEU A 1 114 ? -8.343 0.294 0.181 1.00 93.94 114 LEU A O 1
ATOM 867 N N . ARG A 1 115 ? -9.546 -1.075 -1.125 1.00 93.94 115 ARG A N 1
ATOM 868 C CA . ARG A 1 115 ? -8.926 -2.319 -0.657 1.00 93.94 115 ARG A CA 1
ATOM 869 C C . ARG A 1 115 ? -7.401 -2.308 -0.808 1.00 93.94 115 ARG A C 1
ATOM 871 O O . ARG A 1 115 ? -6.707 -2.686 0.133 1.00 93.94 115 ARG A O 1
ATOM 878 N N . TYR A 1 116 ? -6.880 -1.840 -1.945 1.00 95.06 116 TYR A N 1
ATOM 879 C CA . TYR A 1 116 ? -5.440 -1.650 -2.140 1.00 95.06 116 TYR A CA 1
ATOM 880 C C . TYR A 1 116 ? -4.853 -0.696 -1.093 1.00 95.06 116 TYR A C 1
ATOM 882 O O . TYR A 1 116 ? -3.872 -1.048 -0.438 1.00 95.06 116 TYR A O 1
ATOM 890 N N . GLN A 1 117 ? -5.484 0.460 -0.869 1.00 95.88 117 GLN A N 1
ATOM 891 C CA . GLN A 1 117 ? -5.014 1.438 0.116 1.00 95.88 117 GLN A CA 1
ATOM 892 C C . GLN A 1 117 ? -5.013 0.863 1.542 1.00 95.88 117 GLN A C 1
ATOM 894 O O . GLN A 1 117 ? -4.039 1.032 2.270 1.00 95.88 117 GLN A O 1
ATOM 899 N N . LEU A 1 118 ? -6.046 0.108 1.929 1.00 97.06 118 LEU A N 1
ATOM 900 C CA . LEU A 1 118 ? -6.119 -0.538 3.244 1.00 97.06 118 LEU A CA 1
ATOM 901 C C . LEU A 1 118 ? -4.992 -1.556 3.460 1.00 97.06 118 LEU A C 1
ATOM 903 O O . LEU A 1 118 ? -4.347 -1.562 4.512 1.00 97.06 118 LEU A O 1
ATOM 907 N N . ILE A 1 119 ? -4.726 -2.405 2.463 1.00 95.69 119 ILE A N 1
ATOM 908 C CA . ILE A 1 119 ? -3.633 -3.382 2.533 1.00 95.69 119 ILE A CA 1
ATOM 909 C C . ILE A 1 119 ? -2.278 -2.676 2.541 1.00 95.69 119 ILE A C 1
ATOM 911 O O . ILE A 1 119 ? -1.437 -3.002 3.378 1.00 95.69 119 ILE A O 1
ATOM 915 N N . ARG A 1 120 ? -2.079 -1.667 1.685 1.00 94.81 120 ARG A N 1
ATOM 916 C CA . ARG A 1 120 ? -0.861 -0.847 1.657 1.00 94.81 120 ARG A CA 1
ATOM 917 C C . ARG A 1 120 ? -0.580 -0.226 3.023 1.00 94.81 120 ARG A C 1
ATOM 919 O O . ARG A 1 120 ? 0.533 -0.344 3.527 1.00 94.81 120 ARG A O 1
ATOM 926 N N . THR A 1 121 ? -1.590 0.372 3.647 1.00 95.00 121 THR A N 1
ATOM 927 C CA . THR A 1 121 ? -1.509 0.928 5.001 1.00 95.00 121 THR A CA 1
ATOM 928 C C . THR A 1 121 ? -1.126 -0.129 6.035 1.00 95.00 121 THR A C 1
ATOM 930 O O . THR A 1 121 ? -0.266 0.124 6.879 1.00 95.00 121 THR A O 1
ATOM 933 N N . ARG A 1 122 ? -1.725 -1.326 5.969 1.00 94.31 122 ARG A N 1
ATOM 934 C CA . ARG A 1 122 ? -1.403 -2.425 6.891 1.00 94.31 122 ARG A CA 1
ATOM 935 C C . ARG A 1 122 ? 0.050 -2.874 6.732 1.00 94.31 122 ARG A C 1
ATOM 937 O O . ARG A 1 122 ? 0.750 -2.976 7.732 1.00 94.31 122 ARG A O 1
ATOM 944 N N . VAL A 1 123 ? 0.516 -3.069 5.496 1.00 94.56 123 VAL A N 1
ATOM 945 C CA . VAL A 1 123 ? 1.911 -3.429 5.189 1.00 94.56 123 VAL A CA 1
ATOM 946 C C . VAL A 1 123 ? 2.873 -2.352 5.680 1.00 94.56 123 VAL A C 1
ATOM 948 O O . VAL A 1 123 ? 3.834 -2.667 6.372 1.00 94.56 123 VAL A O 1
ATOM 951 N N . GLN A 1 124 ? 2.587 -1.079 5.410 1.00 92.75 124 GLN A N 1
ATOM 952 C CA . GLN A 1 124 ? 3.407 0.034 5.886 1.00 92.75 124 GLN A CA 1
ATOM 953 C C . GLN A 1 124 ? 3.558 0.023 7.413 1.00 92.75 124 GLN A C 1
ATOM 955 O O . GLN A 1 124 ? 4.649 0.243 7.922 1.00 92.75 124 GLN A O 1
ATOM 960 N N . LEU A 1 125 ? 2.481 -0.273 8.146 1.00 93.50 125 LEU A N 1
ATOM 961 C CA . LEU A 1 125 ? 2.502 -0.341 9.607 1.00 93.50 125 LEU A CA 1
ATOM 962 C C . LEU A 1 125 ? 3.141 -1.616 10.164 1.00 93.50 125 LEU A C 1
ATOM 964 O O . LEU A 1 125 ? 3.539 -1.614 11.327 1.00 93.50 125 LEU A O 1
ATOM 968 N N . ILE A 1 126 ? 3.245 -2.702 9.392 1.00 90.75 126 ILE A N 1
ATOM 969 C CA . ILE A 1 126 ? 4.001 -3.899 9.801 1.00 90.75 126 ILE A CA 1
ATOM 970 C C . ILE A 1 126 ? 5.480 -3.549 9.978 1.00 90.75 126 ILE A C 1
ATOM 972 O O . ILE A 1 126 ? 6.065 -3.953 10.977 1.00 90.75 126 ILE A O 1
ATOM 976 N N . TYR A 1 127 ? 6.034 -2.751 9.065 1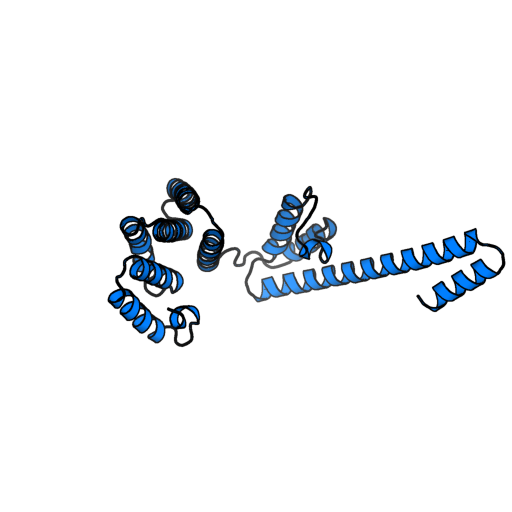.00 88.88 127 TYR A N 1
ATOM 977 C CA . TYR A 1 127 ? 7.444 -2.345 9.063 1.00 88.88 127 TYR A CA 1
ATOM 978 C C . TYR A 1 127 ? 7.706 -0.993 9.745 1.00 88.88 127 TYR A C 1
ATOM 980 O O . TYR A 1 127 ? 8.831 -0.505 9.740 1.00 88.88 127 TYR A O 1
ATOM 988 N N . GLU A 1 128 ? 6.681 -0.366 10.324 1.00 89.94 128 GLU A N 1
ATOM 989 C CA . GLU A 1 128 ? 6.837 0.867 11.093 1.00 89.94 128 GLU A CA 1
ATOM 990 C C . GLU A 1 128 ? 7.316 0.530 12.511 1.00 89.94 128 GLU A C 1
ATOM 992 O O . GLU A 1 128 ? 6.563 -0.025 13.313 1.00 89.94 128 GLU A O 1
ATOM 997 N N . GLU A 1 129 ? 8.557 0.894 12.832 1.00 87.38 129 GLU A N 1
ATOM 998 C CA . GLU A 1 129 ? 9.166 0.604 14.138 1.00 87.38 129 GLU A CA 1
ATOM 999 C C . GLU A 1 129 ? 8.549 1.422 15.277 1.00 87.38 129 GLU A C 1
ATOM 1001 O O . GLU A 1 129 ? 8.499 0.972 16.418 1.00 87.38 129 GLU A O 1
ATOM 1006 N N . THR A 1 130 ? 8.059 2.631 14.975 1.00 90.62 130 THR A N 1
ATOM 1007 C CA . THR A 1 130 ? 7.512 3.554 15.975 1.00 90.62 130 THR A CA 1
ATOM 1008 C C . THR A 1 130 ? 6.012 3.774 15.751 1.00 90.62 130 THR A C 1
ATOM 1010 O O . THR A 1 130 ? 5.628 4.614 14.930 1.00 90.62 130 THR A O 1
ATOM 1013 N N . PRO A 1 131 ? 5.124 3.107 16.518 1.00 82.12 131 PRO A N 1
ATOM 1014 C CA . PRO A 1 131 ? 3.672 3.253 16.368 1.00 82.12 131 PRO A CA 1
ATOM 1015 C C . PRO A 1 131 ? 3.185 4.707 16.456 1.00 82.12 131 PRO A C 1
ATOM 1017 O O . PRO A 1 131 ? 2.294 5.120 15.711 1.00 82.12 131 PRO A O 1
ATOM 1020 N N . GLY A 1 132 ? 3.818 5.518 17.313 1.00 87.69 132 GLY A N 1
ATOM 1021 C CA . GLY A 1 132 ? 3.500 6.939 17.465 1.00 87.69 132 GLY A CA 1
ATOM 1022 C C . GLY A 1 132 ? 3.716 7.762 16.188 1.00 87.69 132 GLY A C 1
ATOM 1023 O O . GLY A 1 132 ? 2.926 8.668 15.909 1.00 87.69 132 GLY A O 1
ATOM 1024 N N . LEU A 1 133 ? 4.728 7.422 15.380 1.00 91.50 133 LEU A N 1
ATOM 1025 C CA . LEU A 1 133 ? 4.991 8.082 14.098 1.00 91.50 133 LEU A CA 1
ATOM 1026 C C . LEU A 1 133 ? 3.899 7.739 13.079 1.00 91.50 133 LEU A C 1
ATOM 1028 O O . LEU A 1 133 ? 3.348 8.638 12.436 1.00 91.50 133 LEU A O 1
ATOM 1032 N N . GLY A 1 134 ? 3.512 6.462 13.013 1.00 92.12 134 GLY A N 1
ATOM 1033 C CA . GLY A 1 134 ? 2.387 6.005 12.198 1.00 92.12 134 GLY A CA 1
ATOM 1034 C C . GLY A 1 134 ? 1.085 6.722 12.561 1.00 92.12 134 GLY A C 1
ATOM 1035 O O . GLY A 1 134 ? 0.417 7.276 11.687 1.00 92.12 134 GLY A O 1
ATOM 1036 N N . ALA A 1 135 ? 0.756 6.797 13.853 1.00 94.94 135 ALA A N 1
ATOM 1037 C CA . ALA A 1 135 ? -0.448 7.477 14.322 1.00 94.94 135 ALA A CA 1
ATOM 1038 C C . ALA A 1 135 ? -0.429 8.984 14.007 1.00 94.94 135 ALA A C 1
ATOM 1040 O O . ALA A 1 135 ? -1.446 9.538 13.588 1.00 94.94 135 ALA A O 1
ATOM 1041 N N . LYS A 1 136 ? 0.724 9.654 14.149 1.00 95.94 136 LYS A N 1
ATOM 1042 C CA . LYS A 1 136 ? 0.883 11.069 13.773 1.00 95.94 136 LYS A CA 1
ATOM 1043 C C . LYS A 1 136 ? 0.641 11.288 12.276 1.00 95.94 136 LYS A C 1
ATOM 1045 O O . LYS A 1 136 ? -0.109 12.192 11.918 1.00 95.94 136 LYS A O 1
ATOM 1050 N N . ARG A 1 137 ? 1.226 10.449 11.414 1.00 95.44 137 ARG A N 1
ATOM 1051 C CA . ARG A 1 137 ? 1.048 10.514 9.953 1.00 95.44 137 ARG A CA 1
ATOM 1052 C C . ARG A 1 137 ? -0.423 10.396 9.557 1.00 95.44 137 ARG A C 1
ATOM 1054 O O . ARG A 1 137 ? -0.916 11.213 8.788 1.00 95.44 137 ARG A O 1
ATOM 1061 N N . PHE A 1 138 ? -1.130 9.399 10.086 1.00 97.12 138 PHE A N 1
ATOM 1062 C CA . PHE A 1 138 ? -2.533 9.191 9.728 1.00 97.12 138 PHE A CA 1
ATOM 1063 C C . PHE A 1 138 ? -3.471 10.251 10.313 1.00 97.12 138 PHE A C 1
ATOM 1065 O O . PHE A 1 138 ? -4.460 10.583 9.665 1.00 97.12 138 PHE A O 1
ATOM 1072 N N . ARG A 1 139 ? -3.147 10.842 11.473 1.00 97.06 139 ARG A N 1
ATOM 1073 C CA . ARG A 1 139 ? -3.864 12.027 11.973 1.00 97.06 139 ARG A CA 1
ATOM 1074 C C . ARG A 1 139 ? -3.748 13.208 11.016 1.00 97.06 139 ARG A C 1
ATOM 1076 O O . ARG A 1 139 ? -4.778 13.751 10.645 1.00 97.06 139 ARG A O 1
ATOM 1083 N N . ALA A 1 140 ? -2.543 13.528 10.543 1.00 97.69 140 ALA A N 1
ATOM 1084 C CA . ALA A 1 140 ? -2.350 14.615 9.580 1.00 97.69 140 ALA A CA 1
ATOM 1085 C C . ALA A 1 140 ? -3.161 14.398 8.284 1.00 97.69 140 ALA A C 1
ATOM 1087 O O . ALA A 1 140 ? -3.815 15.313 7.796 1.00 97.69 140 ALA A O 1
ATOM 1088 N N . LEU A 1 141 ? -3.206 13.161 7.770 1.00 96.81 141 LEU A N 1
ATOM 1089 C CA . LEU A 1 141 ? -4.028 12.824 6.597 1.00 96.81 141 LEU A CA 1
ATOM 1090 C C . LEU A 1 141 ? -5.538 12.992 6.844 1.00 96.81 141 LEU A C 1
ATOM 1092 O O . LEU A 1 141 ? -6.281 13.300 5.915 1.00 96.81 141 LEU A O 1
ATOM 1096 N N . LEU A 1 142 ? -6.005 12.772 8.076 1.00 97.19 142 LEU A N 1
ATOM 1097 C CA . LEU A 1 142 ? -7.404 12.989 8.456 1.00 97.19 142 LEU A CA 1
ATOM 1098 C C . LEU A 1 142 ? -7.730 14.452 8.750 1.00 97.19 142 LEU A C 1
ATOM 1100 O O . LEU A 1 142 ? -8.885 14.837 8.598 1.00 97.19 142 LEU A O 1
ATOM 1104 N N . GLU A 1 143 ? -6.753 15.253 9.167 1.00 97.25 143 GLU A N 1
ATOM 1105 C CA . GLU A 1 143 ? -6.905 16.706 9.280 1.00 97.25 143 GLU A CA 1
ATOM 1106 C C . GLU A 1 143 ? -7.107 17.330 7.894 1.00 97.25 143 GLU A C 1
ATOM 1108 O O . GLU A 1 143 ? -7.993 18.163 7.721 1.00 97.25 143 GLU A O 1
ATOM 1113 N N . GLU A 1 144 ? -6.351 16.869 6.893 1.00 97.12 144 GLU A N 1
ATOM 1114 C CA . GLU A 1 144 ? -6.507 17.295 5.498 1.00 97.12 144 GLU A CA 1
ATOM 1115 C C . GLU A 1 144 ? -7.800 16.752 4.866 1.00 97.12 144 GLU A C 1
ATOM 1117 O O . GLU A 1 144 ? -8.538 17.482 4.204 1.00 97.12 144 GLU A O 1
ATOM 1122 N N . ASN A 1 145 ? -8.104 15.468 5.084 1.00 96.75 145 ASN A N 1
ATOM 1123 C CA . ASN A 1 145 ? -9.313 14.834 4.568 1.00 96.75 145 ASN A CA 1
ATOM 1124 C C . ASN A 1 145 ? -9.979 13.925 5.619 1.00 96.75 145 ASN A C 1
ATOM 1126 O O . ASN A 1 145 ? -9.713 12.716 5.665 1.00 96.75 145 ASN A O 1
ATOM 1130 N N . PRO A 1 146 ? -10.947 14.451 6.394 1.00 95.69 146 PRO A N 1
ATOM 1131 C CA . PRO A 1 146 ? -11.643 13.687 7.434 1.00 95.69 146 PRO A CA 1
ATOM 1132 C C . PRO A 1 146 ? -12.433 12.470 6.929 1.00 95.69 146 PRO A C 1
ATOM 1134 O O . PRO A 1 146 ? -12.782 11.583 7.719 1.00 95.69 146 PRO A O 1
ATOM 1137 N N . LYS A 1 147 ? -12.737 12.425 5.623 1.00 95.25 147 LYS A N 1
ATOM 1138 C CA . LYS A 1 147 ? -13.477 11.344 4.951 1.00 95.25 147 LYS A CA 1
ATOM 1139 C C . LYS A 1 147 ? -12.559 10.255 4.378 1.00 95.25 147 LYS A C 1
ATOM 1141 O O . LYS A 1 147 ? -13.043 9.349 3.705 1.00 95.25 147 LYS A O 1
ATOM 1146 N N . ASN A 1 148 ? -11.249 10.337 4.611 1.00 96.56 148 ASN A N 1
ATOM 1147 C CA . ASN A 1 148 ? -10.296 9.347 4.128 1.00 96.56 148 ASN A CA 1
ATOM 1148 C C . ASN A 1 148 ? -10.352 8.061 4.975 1.00 96.56 148 ASN A C 1
ATOM 1150 O O . ASN A 1 148 ? -9.709 7.948 6.020 1.00 96.56 148 ASN A O 1
ATOM 1154 N N . ASP A 1 149 ? -11.111 7.073 4.499 1.00 97.25 149 ASP A N 1
ATOM 1155 C CA . ASP A 1 149 ? -11.289 5.789 5.186 1.00 97.25 149 ASP A CA 1
ATOM 1156 C C . ASP A 1 149 ? -9.975 5.014 5.360 1.00 97.25 149 ASP A C 1
ATOM 1158 O O . ASP A 1 149 ? -9.772 4.374 6.392 1.00 97.25 149 ASP A O 1
ATOM 1162 N N . ALA A 1 150 ? -9.057 5.087 4.390 1.00 97.00 150 ALA A N 1
ATOM 1163 C CA . ALA A 1 150 ? -7.762 4.416 4.486 1.00 97.00 150 ALA A CA 1
ATOM 1164 C C . ALA A 1 150 ? -6.869 5.053 5.558 1.00 97.00 150 ALA A C 1
ATOM 1166 O O . ALA A 1 150 ? -6.220 4.340 6.326 1.00 97.00 150 ALA A O 1
ATOM 1167 N N . ALA A 1 151 ? -6.887 6.384 5.670 1.00 97.62 151 ALA A N 1
ATOM 1168 C CA . ALA A 1 151 ? -6.193 7.085 6.746 1.00 97.62 151 ALA A CA 1
ATOM 1169 C C . ALA A 1 151 ? -6.813 6.775 8.115 1.00 97.62 151 ALA A C 1
ATOM 1171 O O . ALA A 1 151 ? -6.086 6.503 9.068 1.00 97.62 151 ALA A O 1
ATOM 1172 N N . ARG A 1 152 ? -8.149 6.729 8.208 1.00 98.38 152 ARG A N 1
ATOM 1173 C CA . ARG A 1 152 ? -8.860 6.359 9.442 1.00 98.38 152 ARG A CA 1
ATOM 1174 C C . ARG A 1 152 ? -8.534 4.940 9.888 1.00 98.38 152 ARG A C 1
ATOM 1176 O O . ARG A 1 152 ? -8.244 4.715 11.061 1.00 98.38 152 ARG A O 1
ATOM 1183 N N . TYR A 1 153 ? -8.511 4.007 8.944 1.00 98.38 153 TYR A N 1
ATOM 1184 C CA . TYR A 1 153 ? -8.084 2.635 9.182 1.00 98.38 153 TYR A CA 1
ATOM 1185 C C . TYR A 1 153 ? -6.624 2.573 9.652 1.00 98.38 153 TYR A C 1
ATOM 1187 O O . TYR A 1 153 ? -6.325 1.932 10.656 1.00 98.38 153 TYR A O 1
ATOM 1195 N N . GLY A 1 154 ? -5.715 3.283 8.978 1.00 97.62 154 GLY A N 1
ATOM 1196 C CA . GLY A 1 154 ? -4.305 3.342 9.367 1.00 97.62 154 GLY A CA 1
ATOM 1197 C C . GLY A 1 154 ? -4.081 3.914 10.758 1.00 97.62 154 GLY A C 1
ATOM 1198 O O . GLY A 1 154 ? -3.267 3.382 11.514 1.00 97.62 154 GLY A O 1
ATOM 1199 N N . LEU A 1 155 ? -4.837 4.950 11.126 1.00 98.06 155 LEU A N 1
ATOM 1200 C CA . LEU A 1 155 ? -4.805 5.507 12.472 1.00 98.06 155 LEU A CA 1
ATOM 1201 C C . LEU A 1 155 ? -5.229 4.464 13.510 1.00 98.06 155 LEU A C 1
ATOM 1203 O O . LEU A 1 155 ? -4.523 4.294 14.502 1.00 98.06 155 LEU A O 1
ATOM 1207 N N . ALA A 1 156 ? -6.315 3.728 13.259 1.00 98.19 156 ALA A N 1
ATOM 1208 C CA . ALA A 1 156 ? -6.765 2.677 14.164 1.00 98.19 156 ALA A CA 1
ATOM 1209 C C . ALA A 1 156 ? -5.714 1.571 14.348 1.00 98.19 156 ALA A C 1
ATOM 1211 O O . ALA A 1 156 ? -5.400 1.218 15.481 1.00 98.19 156 ALA A O 1
ATOM 1212 N N . ILE A 1 157 ? -5.107 1.066 13.266 1.00 97.62 157 ILE A N 1
ATOM 1213 C CA . ILE A 1 157 ? -4.048 0.043 13.361 1.00 97.62 157 ILE A CA 1
ATOM 1214 C C . ILE A 1 157 ? -2.833 0.566 14.140 1.00 97.62 157 ILE A C 1
ATOM 1216 O O . ILE A 1 157 ? -2.280 -0.146 14.978 1.00 97.62 157 ILE A O 1
ATOM 1220 N N . ALA A 1 158 ? -2.419 1.814 13.899 1.00 97.12 158 ALA A N 1
ATOM 1221 C CA . ALA A 1 158 ? -1.313 2.424 14.632 1.00 97.12 158 ALA A CA 1
ATOM 1222 C C . ALA A 1 158 ? -1.629 2.583 16.131 1.00 97.12 158 ALA A C 1
ATOM 1224 O O . ALA A 1 158 ? -0.759 2.359 16.967 1.00 97.12 158 ALA A O 1
ATOM 1225 N N . GLN A 1 159 ? -2.876 2.920 16.471 1.00 97.38 159 GLN A N 1
ATOM 1226 C CA . GLN A 1 159 ? -3.355 3.032 17.850 1.00 97.38 159 GLN A CA 1
ATOM 1227 C C . GLN A 1 159 ? -3.445 1.675 18.555 1.00 97.38 159 GLN A C 1
ATOM 1229 O O . GLN A 1 159 ? -3.044 1.586 19.711 1.00 97.38 159 GLN A O 1
ATOM 1234 N N . ILE A 1 160 ? -3.884 0.612 17.867 1.00 96.81 160 ILE A N 1
ATOM 1235 C CA . ILE A 1 160 ? -3.844 -0.764 18.396 1.00 96.81 160 ILE A CA 1
ATOM 1236 C C . ILE A 1 160 ? -2.403 -1.125 18.765 1.00 96.81 160 ILE A C 1
ATOM 1238 O O . ILE A 1 160 ? -2.133 -1.488 19.907 1.00 96.81 160 ILE A O 1
ATOM 1242 N N . LYS A 1 161 ? -1.461 -0.926 17.832 1.00 94.50 161 LYS A N 1
ATOM 1243 C CA . LYS A 1 161 ? -0.027 -1.167 18.063 1.00 94.50 161 LYS A CA 1
ATOM 1244 C C . LYS A 1 161 ? 0.560 -0.306 19.185 1.00 94.50 161 LYS A C 1
ATOM 1246 O O . LYS A 1 161 ? 1.485 -0.738 19.861 1.00 94.50 161 LYS A O 1
ATOM 1251 N N . GLY A 1 162 ? 0.055 0.913 19.356 1.00 93.88 162 GLY A N 1
ATOM 1252 C CA . GLY A 1 162 ? 0.486 1.843 20.397 1.00 93.88 162 GLY A CA 1
ATOM 1253 C C . GLY A 1 162 ? -0.184 1.639 21.758 1.00 93.88 162 GLY A C 1
ATOM 1254 O O . GLY A 1 162 ? 0.214 2.307 22.709 1.00 93.88 162 GLY A O 1
ATOM 1255 N N . GLY A 1 163 ? -1.194 0.768 21.871 1.00 94.69 163 GLY A N 1
ATOM 1256 C CA . GLY A 1 163 ? -1.976 0.561 23.095 1.00 94.69 163 GLY A CA 1
ATOM 1257 C C . GLY A 1 163 ? -3.095 1.587 23.343 1.00 94.69 163 GLY A C 1
ATOM 1258 O O . GLY A 1 163 ? -3.726 1.558 24.395 1.00 94.69 163 GLY A O 1
ATOM 1259 N N . GLN A 1 164 ? -3.390 2.481 22.392 1.00 96.94 164 GLN A N 1
ATOM 1260 C CA . GLN A 1 164 ? -4.518 3.429 22.455 1.00 96.94 164 GLN A CA 1
ATOM 1261 C C . GLN A 1 164 ? -5.828 2.746 22.019 1.00 96.94 164 GLN A C 1
ATOM 1263 O O . GLN A 1 164 ? -6.413 3.054 20.978 1.00 96.94 164 GLN A O 1
ATOM 1268 N N . LEU A 1 165 ? -6.256 1.736 22.782 1.00 97.62 165 LEU A N 1
ATOM 1269 C CA . LEU A 1 165 ? -7.302 0.793 22.363 1.00 97.62 165 LEU A CA 1
ATOM 1270 C C . LEU A 1 165 ? -8.702 1.426 22.297 1.00 97.62 165 LEU A C 1
ATOM 1272 O O . LEU A 1 165 ? -9.522 1.037 21.464 1.00 97.62 165 LEU A O 1
ATOM 1276 N N . ASN A 1 166 ? -8.988 2.417 23.143 1.00 97.69 166 ASN A N 1
ATOM 1277 C CA . ASN A 1 166 ? -10.279 3.107 23.124 1.00 97.69 166 ASN A CA 1
ATOM 1278 C C . ASN A 1 166 ? -10.405 4.003 21.889 1.00 97.69 166 ASN A C 1
ATOM 1280 O O . ASN A 1 166 ? -11.411 3.959 21.187 1.00 97.69 166 ASN A O 1
ATOM 1284 N N . GLU A 1 167 ? -9.357 4.752 21.570 1.00 97.75 167 GLU A N 1
ATOM 1285 C CA . GLU A 1 167 ? -9.304 5.615 20.398 1.00 97.75 167 GLU A CA 1
ATOM 1286 C C . GLU A 1 167 ? -9.297 4.801 19.100 1.00 97.75 167 GLU A C 1
ATOM 1288 O O . GLU A 1 167 ? -9.964 5.176 18.133 1.00 97.75 167 GLU A O 1
ATOM 1293 N N . ALA A 1 168 ? -8.605 3.656 19.086 1.00 98.25 168 ALA A N 1
ATOM 1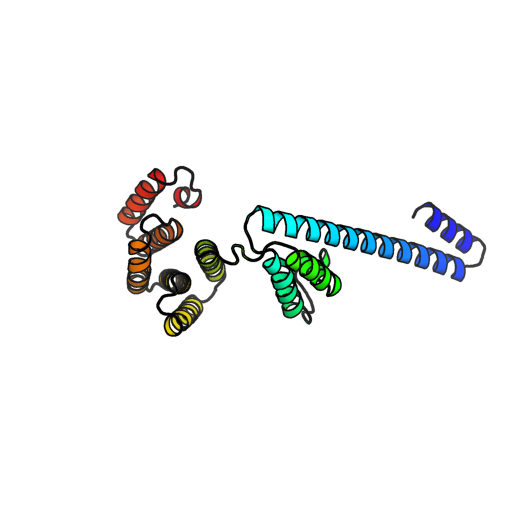294 C CA . ALA A 1 168 ? -8.660 2.717 17.970 1.00 98.25 168 ALA A CA 1
ATOM 1295 C C . ALA A 1 168 ? -10.094 2.240 17.705 1.00 98.25 168 ALA A C 1
ATOM 1297 O O . ALA A 1 168 ? -10.542 2.229 16.556 1.00 98.25 168 ALA A O 1
ATOM 1298 N N . ARG A 1 169 ? -10.833 1.895 18.769 1.00 98.12 169 ARG A N 1
ATOM 1299 C CA . ARG A 1 169 ? -12.237 1.475 18.679 1.00 98.12 169 ARG A CA 1
ATOM 1300 C C . ARG A 1 169 ? -13.112 2.560 18.060 1.00 98.12 169 ARG A C 1
ATOM 1302 O O . ARG A 1 169 ? -13.891 2.267 17.153 1.00 98.12 169 ARG A O 1
ATOM 1309 N N . GLU A 1 170 ? -12.956 3.806 18.503 1.00 98.12 170 GLU A N 1
ATOM 1310 C CA . GLU A 1 170 ? -13.716 4.937 17.959 1.00 98.12 170 GLU A CA 1
ATOM 1311 C C . GLU A 1 170 ? -13.395 5.198 16.481 1.00 98.12 170 GLU A C 1
ATOM 1313 O O . GLU A 1 170 ? -14.291 5.539 15.708 1.00 98.12 170 GLU A O 1
ATOM 1318 N N . ASN A 1 171 ? -12.153 4.969 16.045 1.00 98.00 171 ASN A N 1
ATOM 1319 C CA . ASN A 1 171 ? -11.784 5.093 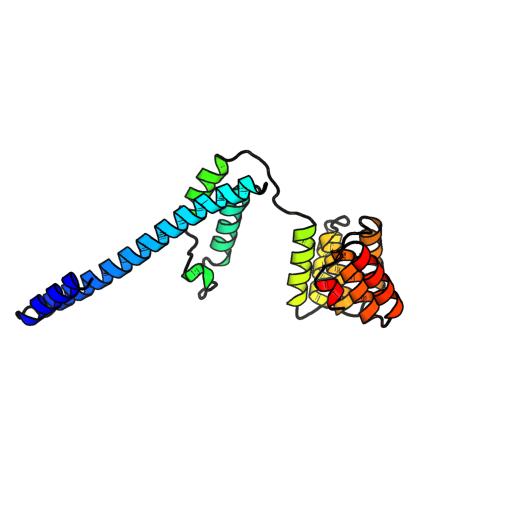14.633 1.00 98.00 171 ASN A CA 1
ATOM 1320 C C . ASN A 1 171 ? -12.294 3.934 13.759 1.00 98.00 171 ASN A C 1
ATOM 1322 O O . ASN A 1 171 ? -12.661 4.175 12.606 1.00 98.00 171 ASN A O 1
ATOM 1326 N N . LEU A 1 172 ? -12.369 2.703 14.279 1.00 98.19 172 LEU A N 1
ATOM 1327 C CA . LEU A 1 172 ? -12.916 1.550 13.544 1.00 98.19 172 LEU A CA 1
ATOM 1328 C C . LEU A 1 172 ? -14.441 1.571 13.436 1.00 98.19 172 LEU A C 1
ATOM 1330 O O . LEU A 1 172 ? -14.989 1.141 12.420 1.00 98.19 172 LEU A O 1
ATOM 1334 N N . LYS A 1 173 ? -15.139 2.084 14.452 1.00 98.06 173 LYS A N 1
ATOM 1335 C CA . LYS A 1 173 ? -16.606 2.120 14.515 1.00 98.06 173 LYS A CA 1
ATOM 1336 C C . LYS A 1 173 ? -17.283 2.672 13.245 1.00 98.06 173 LYS A C 1
ATOM 1338 O O . LYS A 1 173 ? -18.140 1.968 12.709 1.00 98.06 173 LYS A O 1
ATOM 1343 N N . PRO A 1 174 ? -16.929 3.860 12.708 1.00 97.81 174 PRO A N 1
ATOM 1344 C CA . PRO A 1 174 ? -17.548 4.367 11.481 1.00 97.81 174 PRO A CA 1
ATOM 1345 C C . PRO A 1 174 ? -17.205 3.529 10.240 1.00 97.81 174 PRO A C 1
ATOM 1347 O O . PRO A 1 174 ? -18.036 3.420 9.341 1.00 97.81 174 PRO A O 1
ATOM 1350 N N . LEU A 1 175 ? -16.024 2.903 10.189 1.00 98.12 175 LEU A N 1
ATOM 1351 C CA . LEU A 1 175 ? -15.616 2.048 9.068 1.00 98.12 175 LEU A CA 1
ATOM 1352 C C . LEU A 1 175 ? -16.446 0.761 9.025 1.00 98.12 175 LEU A C 1
ATOM 1354 O O . LEU A 1 175 ? -16.979 0.396 7.979 1.00 98.12 175 LEU A O 1
ATOM 1358 N N . LEU A 1 176 ? -16.626 0.121 10.182 1.00 98.00 176 LEU A N 1
ATOM 1359 C CA . LEU A 1 176 ? -17.472 -1.063 10.331 1.00 98.00 176 LEU A CA 1
ATOM 1360 C C . LEU A 1 176 ? -18.956 -0.747 10.124 1.00 98.00 176 LEU A C 1
ATOM 1362 O O . LEU A 1 176 ? -19.681 -1.575 9.588 1.00 98.00 176 LEU A O 1
ATOM 1366 N N . ALA A 1 177 ? -19.422 0.441 10.514 1.00 97.94 177 ALA A N 1
ATOM 1367 C CA . ALA A 1 177 ? -20.791 0.864 10.225 1.00 97.94 177 ALA A CA 1
ATOM 1368 C C . ALA A 1 177 ? -21.019 1.054 8.715 1.00 97.94 177 ALA A C 1
ATOM 1370 O O . ALA A 1 177 ? -22.069 0.680 8.197 1.00 97.94 177 ALA A O 1
ATOM 1371 N N . LYS A 1 178 ? -20.029 1.612 8.006 1.00 97.12 178 LYS A N 1
ATOM 1372 C CA . LYS A 1 178 ? -20.089 1.845 6.558 1.00 97.12 178 LYS A CA 1
ATOM 1373 C C . LYS A 1 178 ? -19.998 0.550 5.749 1.00 97.12 178 LYS A C 1
ATOM 1375 O O . LYS A 1 178 ? -20.700 0.410 4.753 1.00 97.12 178 LYS A O 1
ATOM 1380 N N . ALA A 1 179 ? -19.136 -0.379 6.158 1.00 96.44 179 ALA A N 1
ATOM 1381 C CA . ALA A 1 179 ? -18.913 -1.649 5.472 1.00 96.44 179 ALA A CA 1
ATOM 1382 C C . ALA A 1 179 ? -18.824 -2.810 6.487 1.00 96.44 179 ALA A C 1
ATOM 1384 O O . ALA A 1 179 ? -17.728 -3.276 6.806 1.00 96.44 179 ALA A O 1
ATOM 1385 N N . PRO A 1 180 ? -19.968 -3.305 7.001 1.00 96.25 180 PRO A N 1
ATOM 1386 C CA . PRO A 1 180 ? -19.997 -4.267 8.110 1.00 96.25 180 PRO A CA 1
ATOM 1387 C C . PRO A 1 180 ? -19.381 -5.627 7.779 1.00 96.25 180 PRO A C 1
ATOM 1389 O O . PRO A 1 180 ? -18.865 -6.294 8.678 1.00 96.25 180 PRO A O 1
ATOM 1392 N N . ASN A 1 181 ? -19.389 -6.011 6.502 1.00 94.25 181 ASN A N 1
ATOM 1393 C CA . ASN A 1 181 ? -18.820 -7.270 6.022 1.00 94.25 181 ASN A CA 1
ATOM 1394 C C . ASN A 1 181 ? -17.415 -7.092 5.420 1.00 94.25 181 ASN A C 1
ATOM 1396 O O . ASN A 1 181 ? -16.824 -8.067 4.975 1.00 94.25 181 ASN A O 1
ATOM 1400 N N . GLU A 1 182 ? -16.841 -5.880 5.404 1.00 95.19 182 GLU A N 1
ATOM 1401 C CA . GLU A 1 182 ? -15.474 -5.698 4.901 1.00 95.19 182 GLU A CA 1
ATOM 1402 C C . GLU A 1 182 ? -14.487 -6.439 5.809 1.00 95.19 182 GLU A C 1
ATOM 1404 O O . GLU A 1 182 ? -14.351 -6.155 7.006 1.00 95.19 182 GLU A O 1
ATOM 1409 N N . ILE A 1 183 ? -13.795 -7.415 5.229 1.00 94.69 183 ILE A N 1
ATOM 1410 C CA . ILE A 1 183 ? -12.941 -8.333 5.971 1.00 94.69 183 ILE A CA 1
ATOM 1411 C C . ILE A 1 183 ? -11.750 -7.620 6.604 1.00 94.69 183 ILE A C 1
ATOM 1413 O O . ILE A 1 183 ? -11.379 -7.942 7.729 1.00 94.69 183 ILE A O 1
ATOM 1417 N N . ILE A 1 184 ? -11.184 -6.610 5.936 1.00 96.00 184 ILE A N 1
ATOM 1418 C CA . ILE A 1 184 ? -10.006 -5.899 6.444 1.00 96.00 184 ILE A CA 1
ATOM 1419 C C . ILE A 1 184 ? -10.343 -5.118 7.723 1.00 96.00 184 ILE A C 1
ATOM 1421 O O . ILE A 1 184 ? -9.558 -5.114 8.674 1.00 96.00 184 ILE A O 1
ATOM 1425 N N . TYR A 1 185 ? -11.529 -4.507 7.786 1.00 97.69 185 TYR A N 1
ATOM 1426 C CA . TYR A 1 185 ? -12.002 -3.816 8.988 1.00 97.69 185 TYR A CA 1
ATOM 1427 C C . TYR A 1 185 ? -12.327 -4.793 10.113 1.00 97.69 185 TYR A C 1
ATOM 1429 O O . TYR A 1 185 ? -11.993 -4.535 11.268 1.00 97.69 185 TYR A O 1
ATOM 1437 N N . ASN A 1 186 ? -12.943 -5.930 9.787 1.00 97.25 186 ASN A N 1
ATOM 1438 C CA . ASN A 1 186 ? -13.252 -6.947 10.786 1.00 97.25 186 ASN A CA 1
ATOM 1439 C C . ASN A 1 186 ? -11.989 -7.583 11.372 1.00 97.25 186 ASN A C 1
ATOM 1441 O O . ASN A 1 186 ? -11.934 -7.751 12.583 1.00 97.25 186 ASN A O 1
ATOM 1445 N N . LEU A 1 187 ? -10.963 -7.855 10.561 1.00 96.50 187 LEU A N 1
ATOM 1446 C CA . LEU A 1 187 ? -9.667 -8.336 11.048 1.00 96.50 187 LEU A CA 1
ATOM 1447 C C . LEU A 1 187 ? -9.000 -7.321 11.982 1.00 96.50 187 LEU A C 1
ATOM 1449 O O . LEU A 1 187 ? -8.500 -7.699 13.030 1.00 96.50 187 LEU A O 1
ATOM 1453 N N . ALA A 1 188 ? -9.054 -6.025 11.664 1.00 97.56 188 ALA A N 1
ATOM 1454 C CA . ALA A 1 188 ? -8.547 -4.991 12.570 1.00 97.56 188 ALA A CA 1
ATOM 1455 C C . ALA A 1 188 ? -9.305 -4.929 13.904 1.00 97.56 188 ALA A C 1
ATOM 1457 O O . ALA A 1 188 ? -8.712 -4.663 14.945 1.00 97.56 188 ALA A O 1
ATOM 1458 N N . GLN A 1 189 ? -10.615 -5.181 13.885 1.00 98.19 189 GLN A N 1
ATOM 1459 C CA . GLN A 1 189 ? -11.412 -5.264 15.105 1.00 98.19 189 GLN A CA 1
ATOM 1460 C C . GLN A 1 189 ? -11.074 -6.516 15.923 1.00 98.19 189 GLN A C 1
ATOM 1462 O O . GLN A 1 189 ? -10.998 -6.425 17.141 1.00 98.19 189 GLN A O 1
ATOM 1467 N N . VAL A 1 190 ? -10.822 -7.651 15.265 1.00 97.50 190 VAL A N 1
ATOM 1468 C CA . VAL A 1 190 ? -10.297 -8.862 15.913 1.00 97.50 190 VAL A CA 1
ATOM 1469 C C . VAL A 1 190 ? -8.946 -8.570 16.575 1.00 97.50 190 VAL A C 1
ATOM 1471 O O . VAL A 1 190 ? -8.792 -8.845 17.761 1.00 97.50 190 VAL A O 1
ATOM 1474 N N . ASP A 1 191 ? -8.009 -7.927 15.867 1.00 96.25 191 ASP A N 1
ATOM 1475 C CA . ASP A 1 191 ? -6.707 -7.530 16.428 1.00 96.25 191 ASP A CA 1
ATOM 1476 C C . ASP A 1 191 ? -6.874 -6.625 17.661 1.00 96.25 191 ASP A C 1
ATOM 1478 O O . ASP A 1 191 ? -6.192 -6.797 18.674 1.00 96.25 191 ASP A O 1
ATOM 1482 N N . LEU A 1 192 ? -7.803 -5.663 17.593 1.00 98.12 192 LEU A N 1
ATOM 1483 C CA . LEU A 1 192 ? -8.136 -4.774 18.705 1.00 98.12 192 LEU A CA 1
ATOM 1484 C C . LEU A 1 192 ? -8.687 -5.553 19.905 1.00 98.12 192 LEU A C 1
ATOM 1486 O O . LEU A 1 192 ? -8.268 -5.309 21.036 1.00 98.12 192 LEU A O 1
ATOM 1490 N N . ASP A 1 193 ? -9.628 -6.467 19.673 1.00 97.94 193 ASP A N 1
ATOM 1491 C CA . ASP A 1 193 ? -10.275 -7.239 20.731 1.00 97.94 193 ASP A CA 1
ATOM 1492 C C . ASP A 1 193 ? -9.280 -8.203 21.397 1.00 97.94 193 ASP A C 1
ATOM 1494 O O . ASP A 1 193 ? -9.253 -8.283 22.625 1.00 97.94 193 ASP A O 1
ATOM 1498 N N . ILE A 1 194 ? -8.381 -8.827 20.629 1.00 96.69 194 ILE A N 1
ATOM 1499 C CA . ILE A 1 194 ? -7.277 -9.648 21.154 1.00 96.69 194 ILE A CA 1
ATOM 1500 C C . ILE A 1 194 ? -6.320 -8.803 21.994 1.00 96.69 194 ILE A C 1
ATOM 1502 O O . ILE A 1 194 ? -6.030 -9.153 23.137 1.00 96.69 194 ILE A O 1
ATOM 1506 N N . THR A 1 195 ? -5.886 -7.652 21.474 1.00 96.38 195 THR A N 1
ATOM 1507 C CA . THR A 1 195 ? -4.977 -6.742 22.194 1.00 96.38 195 THR A CA 1
ATOM 1508 C C . THR A 1 195 ? -5.610 -6.220 23.489 1.00 96.38 195 THR A C 1
ATOM 1510 O O . THR A 1 195 ? -4.919 -5.993 24.478 1.00 96.38 195 THR A O 1
ATOM 1513 N N . ASN A 1 196 ? -6.937 -6.071 23.515 1.00 96.81 196 ASN A N 1
ATOM 1514 C CA . ASN A 1 196 ? -7.702 -5.642 24.685 1.00 96.81 196 ASN A CA 1
ATOM 1515 C C . ASN A 1 196 ? -8.150 -6.805 25.597 1.00 96.81 196 ASN A C 1
ATOM 1517 O O . ASN A 1 196 ? -9.012 -6.600 26.452 1.00 96.81 196 ASN A O 1
ATOM 1521 N N . ASN A 1 197 ? -7.627 -8.020 25.395 1.00 96.69 197 ASN A N 1
ATOM 1522 C CA . ASN A 1 197 ? -7.976 -9.237 26.137 1.00 96.69 197 ASN A CA 1
ATOM 1523 C C . ASN A 1 197 ? -9.484 -9.590 26.129 1.00 96.69 197 ASN A C 1
ATOM 1525 O O . ASN A 1 197 ? -10.004 -10.219 27.049 1.00 96.69 197 ASN A O 1
ATOM 1529 N N . ARG A 1 198 ? -10.209 -9.189 25.078 1.00 97.06 198 ARG A N 1
ATOM 1530 C CA . ARG A 1 198 ? -11.628 -9.503 24.831 1.00 97.06 198 ARG A CA 1
ATOM 1531 C C . ARG A 1 198 ? -11.752 -10.715 23.907 1.00 97.06 198 ARG A C 1
ATOM 1533 O O . ARG A 1 198 ? -12.410 -10.665 22.871 1.00 97.06 198 ARG A O 1
ATOM 1540 N N . LEU A 1 199 ? -11.105 -11.814 24.290 1.00 96.75 199 LEU A N 1
ATOM 1541 C CA . LEU A 1 199 ? -11.024 -13.030 23.471 1.00 96.75 199 LEU A CA 1
ATOM 1542 C C . LEU A 1 199 ? -12.398 -13.601 23.061 1.00 96.75 199 LEU A C 1
ATOM 1544 O O . LEU A 1 199 ? -12.534 -13.983 21.901 1.00 96.75 199 LEU A O 1
ATOM 1548 N N . PRO A 1 200 ? -13.443 -13.601 23.919 1.00 97.56 200 PRO A N 1
ATOM 1549 C CA . PRO A 1 200 ? -14.768 -14.074 23.506 1.00 97.56 200 PRO A CA 1
ATOM 1550 C C . PRO A 1 200 ? -15.388 -13.247 22.370 1.00 97.56 200 PRO A C 1
ATOM 1552 O O . PRO A 1 200 ? -16.024 -13.801 21.474 1.00 97.56 200 PRO A O 1
ATOM 1555 N N . ASP A 1 201 ? -15.178 -11.927 22.377 1.00 97.00 201 ASP A N 1
ATOM 1556 C CA . ASP A 1 201 ? -15.689 -11.037 21.330 1.00 97.00 201 ASP A CA 1
ATOM 1557 C C . ASP A 1 201 ? -14.926 -11.233 20.014 1.00 97.00 201 ASP A C 1
ATOM 1559 O O . ASP A 1 201 ? -15.533 -11.251 18.939 1.00 97.00 201 ASP A O 1
ATOM 1563 N N . ALA A 1 202 ? -13.605 -11.430 20.104 1.00 96.94 202 ALA A N 1
ATOM 1564 C CA . ALA A 1 202 ? -12.763 -11.763 18.962 1.00 96.94 202 ALA A CA 1
ATOM 1565 C C . ALA A 1 202 ? -13.203 -13.090 18.321 1.00 96.94 202 ALA A C 1
ATOM 1567 O O . ALA A 1 202 ? -13.471 -13.115 17.120 1.00 96.94 202 ALA A O 1
ATOM 1568 N N . GLN A 1 203 ? -13.370 -14.149 19.123 1.00 96.25 203 GLN A N 1
ATOM 1569 C CA . GLN A 1 203 ? -13.806 -15.465 18.647 1.00 96.25 203 GLN A CA 1
ATOM 1570 C C . GLN A 1 203 ? -15.178 -15.394 17.973 1.00 96.25 203 GLN A C 1
ATOM 1572 O O . GLN A 1 203 ? -15.330 -15.822 16.834 1.00 96.25 203 GLN A O 1
ATOM 1577 N N . SER A 1 204 ? -16.161 -14.771 18.629 1.00 96.75 204 SER A N 1
ATOM 1578 C CA . SER A 1 204 ? -17.512 -14.610 18.076 1.00 96.75 204 SER A CA 1
ATOM 1579 C C . SER A 1 204 ? -17.499 -13.892 16.721 1.00 96.75 204 SER A C 1
ATOM 1581 O O . SER A 1 204 ? -18.212 -14.263 15.782 1.00 96.75 204 SER A O 1
ATOM 1583 N N . ARG A 1 205 ? -16.636 -12.877 16.572 1.00 96.75 205 ARG A N 1
ATOM 1584 C CA . ARG A 1 205 ? -16.446 -12.188 15.294 1.00 96.75 205 ARG A CA 1
ATOM 1585 C C . ARG A 1 205 ? -15.793 -13.090 14.251 1.00 96.75 205 ARG A C 1
ATOM 1587 O O . ARG A 1 205 ? -16.264 -13.075 13.115 1.00 96.75 205 ARG A O 1
ATOM 1594 N N . VAL A 1 206 ? -14.742 -13.833 14.601 1.00 96.06 206 VAL A N 1
ATOM 1595 C CA . VAL A 1 206 ? -14.066 -14.777 13.693 1.00 96.06 206 VAL A CA 1
ATOM 1596 C C . VAL A 1 206 ? -15.046 -15.836 13.201 1.00 96.06 206 VAL A C 1
ATOM 1598 O O . VAL A 1 206 ? -15.201 -15.973 11.990 1.00 96.06 206 VAL A O 1
ATOM 1601 N N . ASP A 1 207 ? -15.788 -16.481 14.102 1.00 95.19 207 ASP A N 1
ATOM 1602 C CA . ASP A 1 207 ? -16.781 -17.508 13.767 1.00 95.19 207 ASP A CA 1
ATOM 1603 C C . ASP A 1 207 ? -17.809 -16.967 12.770 1.00 95.19 207 ASP A C 1
ATOM 1605 O O . ASP A 1 207 ? -18.038 -17.544 11.704 1.00 95.19 207 ASP A O 1
ATOM 1609 N N . ARG A 1 208 ? -18.369 -15.783 13.056 1.00 95.38 208 ARG A N 1
ATOM 1610 C CA . ARG A 1 208 ? -19.289 -15.101 12.141 1.00 95.38 208 ARG A CA 1
ATOM 1611 C C . ARG A 1 208 ? -18.638 -14.823 10.785 1.00 95.38 208 ARG A C 1
ATOM 1613 O O . ARG A 1 208 ? -19.275 -15.028 9.756 1.00 95.38 208 ARG A O 1
ATOM 1620 N N . MET A 1 209 ? -17.396 -14.346 10.751 1.00 95.38 209 MET A N 1
ATOM 1621 C CA . MET A 1 209 ? -16.711 -14.031 9.494 1.00 95.38 209 MET A CA 1
ATOM 1622 C C . MET A 1 209 ? -16.361 -15.288 8.687 1.00 95.38 209 MET A C 1
ATOM 1624 O O . MET A 1 209 ? -16.451 -15.249 7.461 1.00 95.38 209 MET A O 1
ATOM 1628 N N . LEU A 1 210 ? -16.040 -16.410 9.335 1.00 94.88 210 LEU A N 1
ATOM 1629 C CA . LEU A 1 210 ? -15.787 -17.690 8.668 1.00 94.88 210 LEU A CA 1
ATOM 1630 C C . LEU A 1 210 ? -17.035 -18.244 7.974 1.00 94.88 210 LEU A C 1
ATOM 1632 O O . LEU A 1 210 ? -16.903 -18.872 6.926 1.00 94.88 210 LEU A O 1
ATOM 1636 N N . THR A 1 211 ? -18.242 -17.948 8.476 1.00 93.69 211 THR A N 1
ATOM 1637 C CA . THR A 1 211 ? -19.480 -18.299 7.750 1.00 93.69 211 THR A CA 1
ATOM 1638 C C . THR A 1 211 ? -19.619 -17.558 6.418 1.00 93.69 211 THR A C 1
ATOM 1640 O O . THR A 1 211 ? -20.162 -18.109 5.464 1.00 93.69 211 THR A O 1
ATOM 1643 N N . GLN A 1 212 ? -19.116 -16.322 6.332 1.00 91.44 212 GLN A N 1
ATOM 1644 C CA . GLN A 1 212 ? -19.202 -15.492 5.125 1.00 91.44 212 GLN A CA 1
ATOM 1645 C C . GLN A 1 212 ? -18.013 -15.706 4.181 1.00 91.44 212 GLN A C 1
ATOM 1647 O O . GLN A 1 212 ? -18.156 -15.581 2.966 1.00 91.44 212 GLN A O 1
ATOM 1652 N N . TYR A 1 213 ? -16.844 -16.038 4.733 1.00 93.00 213 TYR A N 1
ATOM 1653 C CA . TYR A 1 213 ? -15.592 -16.218 4.001 1.00 93.00 213 TYR A CA 1
ATOM 1654 C C . TYR A 1 213 ? -14.943 -17.578 4.322 1.00 93.00 213 TYR A C 1
ATOM 1656 O O . TYR A 1 213 ? -13.826 -17.612 4.856 1.00 93.00 213 TYR A O 1
ATOM 1664 N N . PRO A 1 214 ? -15.610 -18.705 3.997 1.00 85.00 214 PRO A N 1
ATOM 1665 C CA . PRO A 1 214 ? -15.088 -20.038 4.276 1.00 85.00 214 PRO A CA 1
ATOM 1666 C C . PRO A 1 214 ? -13.827 -20.268 3.433 1.00 85.00 214 PRO A C 1
ATOM 1668 O O . PRO A 1 214 ? -13.887 -20.342 2.209 1.00 85.00 214 PRO A O 1
ATOM 1671 N N . GLY A 1 215 ? -12.661 -20.319 4.077 1.00 87.38 215 GLY A N 1
ATOM 1672 C CA . GLY A 1 215 ? -11.360 -20.449 3.403 1.00 87.38 215 GLY A CA 1
ATOM 1673 C C . GLY A 1 215 ? -10.499 -19.184 3.402 1.00 87.38 215 GLY A C 1
ATOM 1674 O O . GLY A 1 215 ? -9.419 -19.177 2.811 1.00 87.38 215 GLY A O 1
ATOM 1675 N N . ASN A 1 216 ? -10.918 -18.113 4.081 1.00 89.19 216 ASN A N 1
ATOM 1676 C CA . ASN A 1 216 ? -10.029 -16.979 4.290 1.00 89.19 216 ASN A CA 1
ATOM 1677 C C . ASN A 1 216 ? -8.866 -17.350 5.226 1.00 89.19 216 ASN A C 1
ATOM 1679 O O . ASN A 1 216 ? -9.069 -17.589 6.412 1.00 89.19 216 ASN A O 1
ATOM 1683 N N . TYR A 1 217 ? -7.643 -17.358 4.690 1.00 90.06 217 TYR A N 1
ATOM 1684 C CA . TYR A 1 217 ? -6.452 -17.756 5.441 1.00 90.06 217 TYR A CA 1
ATOM 1685 C C . TYR A 1 217 ? -6.231 -16.931 6.723 1.00 90.06 217 TYR A C 1
ATOM 1687 O O . TYR A 1 217 ? -6.115 -17.558 7.769 1.00 90.06 217 TYR A O 1
ATOM 1695 N N . PRO A 1 218 ? -6.238 -15.578 6.704 1.00 86.62 218 PRO A N 1
ATOM 1696 C CA . PRO A 1 218 ? -6.086 -14.787 7.926 1.00 86.62 218 PRO A CA 1
ATOM 1697 C C . PRO A 1 218 ? -7.047 -15.161 9.057 1.00 86.62 218 PRO A C 1
ATOM 1699 O O . PRO A 1 218 ? -6.604 -15.267 10.190 1.00 86.62 218 PRO A O 1
ATOM 1702 N N . LEU A 1 219 ? -8.331 -15.397 8.763 1.00 88.06 219 LEU A N 1
ATOM 1703 C CA . LEU A 1 219 ? -9.321 -15.763 9.785 1.00 88.06 219 LEU A CA 1
ATOM 1704 C C . LEU A 1 219 ? -9.071 -17.140 10.416 1.00 88.06 219 LEU A C 1
ATOM 1706 O O . LEU A 1 219 ? -9.488 -17.357 11.543 1.00 88.06 219 LEU A O 1
A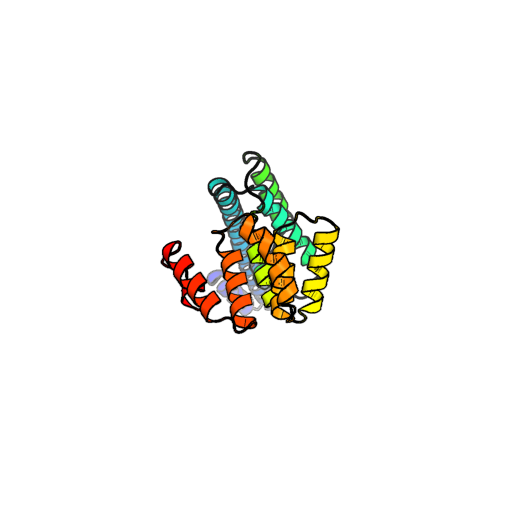TOM 1710 N N . ASN A 1 220 ? -8.386 -18.047 9.717 1.00 85.88 220 ASN A N 1
ATOM 1711 C CA . ASN A 1 220 ? -8.037 -19.376 10.232 1.00 85.88 220 ASN A CA 1
ATOM 1712 C C . ASN A 1 220 ? -6.748 -19.389 11.075 1.00 85.88 220 ASN A C 1
ATOM 1714 O O . ASN A 1 220 ? -6.366 -20.445 11.572 1.00 85.88 220 ASN A O 1
ATOM 1718 N N . GLN A 1 221 ? -6.025 -18.267 11.150 1.00 81.38 221 GLN A N 1
ATOM 1719 C CA . GLN A 1 221 ? -4.758 -18.145 11.888 1.00 81.38 221 GLN A CA 1
ATOM 1720 C C . GLN A 1 221 ? -4.918 -17.439 13.240 1.00 81.38 221 GLN A C 1
ATOM 1722 O O . GLN A 1 221 ? -3.948 -17.365 13.994 1.00 81.38 221 GLN A O 1
ATOM 1727 N N . VAL A 1 222 ? -6.096 -16.863 13.491 1.00 71.00 222 VAL A N 1
ATOM 1728 C CA . VAL A 1 222 ? -6.460 -16.181 14.739 1.00 71.00 222 VAL A CA 1
ATOM 1729 C C . VAL A 1 222 ? -6.930 -17.209 15.754 1.00 71.00 222 VAL A C 1
ATOM 1731 O O . VAL A 1 222 ? -6.485 -17.105 16.917 1.00 71.00 222 VAL A O 1
#

pLDDT: mean 89.38, std 10.5, range [55.5, 98.38]

Secondary structure (DSSP, 8-state):
-HHHHHHHHHHHHTT-HHHHHHHHHHHHHHHHHHHHHHHHHHHHHHHHHHHHHHHHTTB-TTHHHHHHHHHHHHSTT-SS--HHHHHS---HHHHHHHHHHHTTSPS--BS--HHHHHHHHHHHHHS-S-HHHHHHHHHHHHHH-TT-HHHHHHHHHHHHHHT-HHHHHHHHHHHHHH-TT-HHHHHHHHHHHHHTT-HHHHHHHHHHHHHHSTT-TGGG--